Protein AF-A0A0R0GI78-F1 (afdb_monomer_lite)

Foldseek 3Di:
DVVVLVVQLVVLLVVLLVQLCVLFPDFWFDCPPNDIDTDDPQLSLLVLLLLVCLLQVPLLSNLVSCVSNVQDPDPPPSVVLSVQLCVLCVPFDHDPSGGQDQPVSSVVSNVVSSVVVVGDGDPVVVSSSSSLNVSSVSSCVSPVSDDSSVSCVVSSLVSLVVDPDPSSVVSNVVVVVVVVVSVPPPDDDDD

Organism: Glycine max (NCBI:txid3847)

Structure (mmCIF, N/CA/C/O backbone):
data_AF-A0A0R0GI78-F1
#
_entry.id   AF-A0A0R0GI78-F1
#
loop_
_atom_site.group_PDB
_atom_site.id
_atom_site.type_symbol
_atom_site.label_atom_id
_atom_site.label_alt_id
_atom_site.label_comp_id
_atom_site.label_asym_id
_atom_site.label_entity_id
_atom_site.label_seq_id
_atom_site.pdbx_PDB_ins_code
_atom_site.Cartn_x
_atom_site.Cartn_y
_atom_site.Cartn_z
_atom_site.occupancy
_atom_site.B_iso_or_equiv
_atom_site.auth_seq_id
_atom_site.auth_comp_id
_atom_site.auth_asym_id
_atom_site.auth_atom_id
_atom_site.pdbx_PDB_model_num
ATOM 1 N N . MET A 1 1 ? -20.264 -11.313 25.378 1.00 58.50 1 MET A N 1
ATOM 2 C CA . MET A 1 1 ? -20.063 -11.259 23.913 1.00 58.50 1 MET A CA 1
ATOM 3 C C . MET A 1 1 ? -19.377 -9.963 23.476 1.00 58.50 1 MET A C 1
ATOM 5 O O . MET A 1 1 ? -18.259 -10.052 22.999 1.00 58.50 1 MET A O 1
ATOM 9 N N . VAL A 1 2 ? -19.952 -8.774 23.725 1.00 49.81 2 VAL A N 1
ATOM 10 C CA . VAL A 1 2 ? -19.356 -7.473 23.321 1.00 49.81 2 VAL A CA 1
ATOM 11 C C . VAL A 1 2 ? -17.923 -7.268 23.844 1.00 49.81 2 VAL A C 1
ATOM 13 O O . VAL A 1 2 ? -17.035 -6.925 23.075 1.00 49.81 2 VAL A O 1
ATOM 16 N N . ILE A 1 3 ? -17.661 -7.570 25.122 1.00 56.75 3 ILE A N 1
ATOM 17 C CA . ILE A 1 3 ? -16.315 -7.442 25.722 1.00 56.75 3 ILE A CA 1
ATOM 18 C C . ILE A 1 3 ? -15.292 -8.387 25.063 1.00 56.75 3 ILE A C 1
ATOM 20 O O . ILE A 1 3 ? -14.145 -8.003 24.865 1.00 56.75 3 ILE A O 1
ATOM 24 N N . GLN A 1 4 ? -15.695 -9.607 24.689 1.00 49.41 4 GLN A N 1
ATOM 25 C CA . GLN A 1 4 ? -14.815 -10.563 23.999 1.00 49.41 4 GLN A CA 1
ATOM 26 C C . GLN A 1 4 ? -14.453 -10.085 22.593 1.00 49.41 4 GLN A C 1
ATOM 28 O O . GLN A 1 4 ? -13.294 -10.192 22.206 1.00 49.41 4 GLN A O 1
ATOM 33 N N . ILE A 1 5 ? -15.422 -9.526 21.860 1.00 50.41 5 ILE A N 1
ATOM 34 C CA . ILE A 1 5 ? -15.183 -8.937 20.538 1.00 50.41 5 ILE A CA 1
ATOM 35 C C . ILE A 1 5 ? -14.220 -7.754 20.672 1.00 50.41 5 ILE A C 1
ATOM 37 O O . ILE A 1 5 ? -13.218 -7.714 19.971 1.00 50.41 5 ILE A O 1
ATOM 41 N N . LEU A 1 6 ? -14.443 -6.853 21.636 1.00 54.09 6 LEU A N 1
ATOM 42 C CA . LEU A 1 6 ? -13.552 -5.713 21.880 1.00 54.09 6 LEU A CA 1
ATOM 43 C C . LEU A 1 6 ? -12.119 -6.142 22.227 1.00 54.09 6 LEU A C 1
ATOM 45 O O . LEU A 1 6 ? -11.172 -5.586 21.680 1.00 54.09 6 LEU A O 1
ATOM 49 N N . LEU A 1 7 ? -11.944 -7.144 23.096 1.00 62.78 7 LEU A N 1
ATOM 50 C CA . LEU A 1 7 ? -10.618 -7.678 23.430 1.00 62.78 7 LEU A CA 1
ATOM 51 C C . LEU A 1 7 ? -9.938 -8.334 22.221 1.00 62.78 7 LEU A C 1
ATOM 53 O O . LEU A 1 7 ? -8.728 -8.200 22.051 1.00 62.78 7 LEU A O 1
ATOM 57 N N . PHE A 1 8 ? -10.703 -9.015 21.369 1.00 62.84 8 PHE A N 1
ATOM 58 C CA . PHE A 1 8 ? -10.185 -9.653 20.163 1.00 62.84 8 PHE A CA 1
ATOM 59 C C . PHE A 1 8 ? -9.779 -8.621 19.100 1.00 62.84 8 PHE A C 1
ATOM 61 O O . PHE A 1 8 ? -8.659 -8.682 18.598 1.00 62.84 8 PHE A O 1
ATOM 68 N N . VAL A 1 9 ? -10.617 -7.609 18.844 1.00 62.06 9 VAL A N 1
ATOM 69 C CA . VAL A 1 9 ? -10.293 -6.468 17.968 1.00 62.06 9 VAL A CA 1
ATOM 70 C C . VAL A 1 9 ? -9.074 -5.711 18.496 1.00 62.06 9 VAL A C 1
ATOM 72 O O . VAL A 1 9 ? -8.160 -5.412 17.732 1.00 62.06 9 VAL A O 1
ATOM 75 N N . ALA A 1 10 ? -8.994 -5.455 19.807 1.00 67.56 10 ALA A N 1
ATOM 76 C CA . ALA A 1 10 ? -7.820 -4.836 20.420 1.00 67.56 10 ALA A CA 1
ATOM 77 C C . ALA A 1 10 ? -6.553 -5.691 20.232 1.00 67.56 10 ALA A C 1
ATOM 79 O O . ALA A 1 10 ? -5.482 -5.154 19.942 1.00 67.56 10 ALA A O 1
ATOM 80 N N . GLY A 1 11 ? -6.669 -7.019 20.334 1.00 69.25 11 GLY A N 1
ATOM 81 C CA . GLY A 1 11 ? -5.583 -7.959 20.053 1.00 69.25 11 GLY A CA 1
ATOM 82 C C . GLY A 1 11 ? -5.116 -7.909 18.597 1.00 69.25 11 GLY A C 1
ATOM 83 O O . GLY A 1 11 ? -3.913 -7.888 18.339 1.00 69.25 11 GLY A O 1
ATOM 84 N N . ILE A 1 12 ? -6.044 -7.805 17.645 1.00 68.12 12 ILE A N 1
ATOM 85 C CA . ILE A 1 12 ? -5.726 -7.693 16.216 1.00 68.12 12 ILE A CA 1
ATOM 86 C C . ILE A 1 12 ? -5.114 -6.336 15.888 1.00 68.12 12 ILE A C 1
ATOM 88 O O . ILE A 1 12 ? -4.108 -6.290 15.191 1.00 68.12 12 ILE A O 1
ATOM 92 N N . ASN A 1 13 ? -5.633 -5.245 16.452 1.00 66.88 13 ASN A N 1
ATOM 93 C CA . ASN A 1 13 ? -5.001 -3.932 16.347 1.00 66.88 13 ASN A CA 1
ATOM 94 C C . ASN A 1 13 ? -3.588 -3.943 16.931 1.00 66.88 13 ASN A C 1
ATOM 96 O O . ASN A 1 13 ? -2.676 -3.365 16.348 1.00 66.88 13 ASN A O 1
ATOM 100 N N . THR A 1 14 ? -3.374 -4.654 18.040 1.00 69.81 14 THR A N 1
ATOM 101 C CA . THR A 1 14 ? -2.040 -4.841 18.625 1.00 69.81 14 THR A CA 1
ATOM 102 C C . THR A 1 14 ? -1.135 -5.649 17.693 1.00 69.81 14 THR A C 1
ATOM 104 O O . THR A 1 14 ? 0.025 -5.288 17.514 1.00 69.81 14 THR A O 1
ATOM 107 N N . LEU A 1 15 ? -1.647 -6.697 17.044 1.00 67.50 15 LEU A N 1
ATOM 108 C CA . LEU A 1 15 ? -0.920 -7.488 16.045 1.00 67.50 15 LEU A CA 1
ATOM 109 C C . LEU A 1 15 ? -0.588 -6.677 14.788 1.00 67.50 15 LEU A C 1
ATOM 111 O O . LEU A 1 15 ? 0.566 -6.675 14.368 1.00 67.50 15 LEU A O 1
ATOM 115 N N . LEU A 1 16 ? -1.553 -5.947 14.225 1.00 68.19 16 LEU A N 1
ATOM 116 C CA . LEU A 1 16 ? -1.353 -5.053 13.085 1.00 68.19 16 LEU A CA 1
ATOM 117 C C . LEU A 1 16 ? -0.316 -3.986 13.432 1.00 68.19 16 LEU A C 1
ATOM 119 O O . LEU A 1 16 ? 0.622 -3.764 12.672 1.00 68.19 16 LEU A O 1
ATOM 123 N N . ARG A 1 17 ? -0.421 -3.395 14.626 1.00 68.56 17 ARG A N 1
ATOM 124 C CA . ARG A 1 17 ? 0.562 -2.454 15.162 1.00 68.56 17 ARG A CA 1
ATOM 125 C C . ARG A 1 17 ? 1.932 -3.099 15.321 1.00 68.56 17 ARG A C 1
ATOM 127 O O . ARG A 1 17 ? 2.914 -2.460 14.985 1.00 68.56 17 ARG A O 1
ATOM 134 N N . THR A 1 18 ? 2.012 -4.352 15.766 1.00 65.19 18 THR A N 1
ATOM 135 C CA . THR A 1 18 ? 3.280 -5.089 15.889 1.00 65.19 18 THR A CA 1
ATOM 136 C C . THR A 1 18 ? 3.884 -5.362 14.512 1.00 65.19 18 THR A C 1
ATOM 138 O O . THR A 1 18 ? 5.086 -5.212 14.331 1.00 65.19 18 THR A O 1
ATOM 141 N N . VAL A 1 19 ? 3.072 -5.702 13.508 1.00 65.94 19 VAL A N 1
ATOM 142 C CA . VAL A 1 19 ? 3.540 -5.869 12.126 1.00 65.94 19 VAL A CA 1
ATOM 143 C C . VAL A 1 19 ? 4.012 -4.541 11.542 1.00 65.94 19 VAL A C 1
ATOM 145 O O . VAL A 1 19 ? 5.100 -4.493 10.975 1.00 65.94 19 VAL A O 1
ATOM 148 N N . LEU A 1 20 ? 3.273 -3.448 11.742 1.00 67.38 20 LEU A N 1
ATOM 149 C CA . LEU A 1 20 ? 3.714 -2.106 11.356 1.00 67.38 20 LEU A CA 1
ATOM 150 C C . LEU A 1 20 ? 4.962 -1.656 12.144 1.00 67.38 20 LEU A C 1
ATOM 152 O O . LEU A 1 20 ? 5.830 -0.989 11.587 1.00 67.38 20 LEU A O 1
ATOM 156 N N . GLU A 1 21 ? 5.124 -2.081 13.399 1.00 66.25 21 GLU A N 1
ATOM 157 C CA . GLU A 1 21 ? 6.351 -1.893 14.185 1.00 66.25 21 GLU A CA 1
ATOM 158 C C . GLU A 1 21 ? 7.530 -2.686 13.642 1.00 66.25 21 GLU A C 1
ATOM 160 O O . GLU A 1 21 ? 8.631 -2.143 13.567 1.00 66.25 21 GLU A O 1
ATOM 165 N N . LEU A 1 22 ? 7.318 -3.922 13.199 1.00 65.62 22 LEU A N 1
ATOM 166 C CA . LEU A 1 22 ? 8.349 -4.725 12.544 1.00 65.62 22 LEU A CA 1
ATOM 167 C C . LEU A 1 22 ? 8.754 -4.124 11.193 1.00 65.62 22 LEU A C 1
ATOM 169 O O . LEU A 1 22 ? 9.938 -4.119 10.861 1.00 65.62 22 LEU A O 1
ATOM 173 N N . ILE A 1 23 ? 7.798 -3.547 10.455 1.00 61.50 23 ILE A N 1
ATOM 174 C CA . ILE A 1 23 ? 8.072 -2.766 9.239 1.00 61.50 23 ILE A CA 1
ATOM 175 C C . ILE A 1 23 ? 8.997 -1.586 9.555 1.00 61.50 23 ILE A C 1
ATOM 177 O O . ILE A 1 23 ? 9.850 -1.233 8.743 1.00 61.50 23 ILE A O 1
ATOM 181 N N . ALA A 1 24 ? 8.826 -0.973 10.727 1.00 60.06 24 ALA A N 1
ATOM 182 C CA . ALA A 1 24 ? 9.338 0.354 11.003 1.00 60.06 24 ALA A CA 1
ATOM 183 C C . ALA A 1 24 ? 10.549 0.435 11.952 1.00 60.06 24 ALA A C 1
ATOM 185 O O . ALA A 1 24 ? 11.273 1.428 11.892 1.00 60.06 24 ALA A O 1
ATOM 186 N N . TYR A 1 25 ? 10.759 -0.485 12.902 1.00 56.94 25 TYR A N 1
ATOM 187 C CA . TYR A 1 25 ? 11.552 -0.160 14.103 1.00 56.94 25 TYR A CA 1
ATOM 188 C C . TYR A 1 25 ? 12.966 -0.742 14.193 1.00 56.94 25 TYR A C 1
ATOM 190 O O . TYR A 1 25 ? 13.811 -0.151 14.866 1.00 56.94 25 TYR A O 1
ATOM 198 N N . LYS A 1 26 ? 13.309 -1.846 13.535 1.00 48.19 26 LYS A N 1
ATOM 199 C CA . LYS A 1 26 ? 14.687 -2.352 13.602 1.00 48.19 26 LYS A CA 1
ATOM 200 C C . LYS A 1 26 ? 14.903 -3.384 12.519 1.00 48.19 26 LYS A C 1
ATOM 202 O O . LYS A 1 26 ? 13.977 -4.095 12.159 1.00 48.19 26 LYS A O 1
ATOM 207 N N . SER A 1 27 ? 16.127 -3.431 12.009 1.00 44.66 27 SER A N 1
ATOM 208 C CA . SER A 1 27 ? 16.586 -4.442 11.064 1.00 44.66 27 SER A CA 1
ATOM 209 C C . SER A 1 27 ? 15.990 -5.816 11.407 1.00 44.66 27 SER A C 1
ATOM 211 O O . SER A 1 27 ? 16.052 -6.222 12.565 1.00 44.66 27 SER A O 1
ATOM 213 N N . TRP A 1 28 ? 15.486 -6.517 10.389 1.00 47.41 28 TRP A N 1
ATOM 214 C CA . TRP A 1 28 ? 15.152 -7.950 10.369 1.00 47.41 28 TRP A CA 1
ATOM 215 C C . TRP A 1 28 ? 13.685 -8.351 10.672 1.00 47.41 28 TRP A C 1
ATOM 217 O O . TRP A 1 28 ? 13.162 -8.071 11.744 1.00 47.41 28 TRP A O 1
ATOM 227 N N . ARG A 1 29 ? 13.134 -9.190 9.762 1.00 48.50 29 ARG A N 1
ATOM 228 C CA . ARG A 1 29 ? 12.181 -10.297 10.013 1.00 48.50 29 ARG A CA 1
ATOM 229 C C . ARG A 1 29 ? 10.676 -9.967 10.009 1.00 48.50 29 ARG A C 1
ATOM 231 O O . ARG A 1 29 ? 10.045 -9.921 11.057 1.00 48.50 29 ARG A O 1
ATOM 238 N N . PHE A 1 30 ? 10.066 -9.878 8.822 1.00 54.22 30 PHE A N 1
ATOM 239 C CA . PHE A 1 30 ? 8.606 -10.067 8.700 1.00 54.22 30 PHE A CA 1
ATOM 240 C C . PHE A 1 30 ? 8.219 -11.472 9.130 1.00 54.22 30 PHE A C 1
ATOM 242 O O . PHE A 1 30 ? 8.920 -12.393 8.756 1.00 54.22 30 PHE A O 1
ATOM 249 N N . LEU A 1 31 ? 7.141 -11.645 9.890 1.00 54.88 31 LEU A N 1
ATOM 250 C CA . LEU A 1 31 ? 6.681 -12.956 10.333 1.00 54.88 31 LEU A CA 1
ATOM 251 C C . LEU A 1 31 ? 5.416 -13.329 9.561 1.00 54.88 31 LEU A C 1
ATOM 253 O O . LEU A 1 31 ? 4.309 -12.974 9.953 1.00 54.88 31 LEU A O 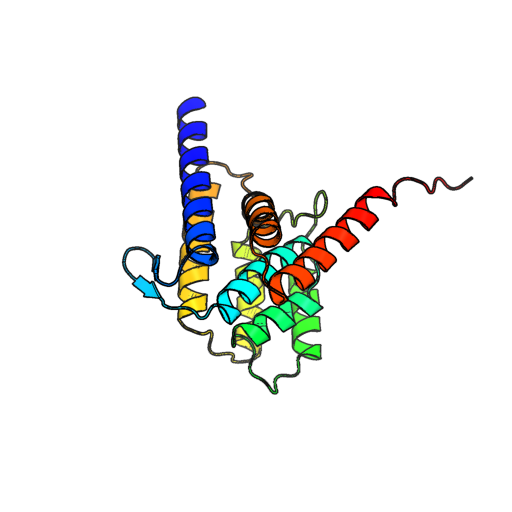1
ATOM 257 N N . ASP A 1 32 ? 5.572 -14.074 8.475 1.00 59.53 32 ASP A N 1
ATOM 258 C CA . ASP A 1 32 ? 4.448 -14.773 7.855 1.00 59.53 32 ASP A CA 1
ATOM 259 C C . ASP A 1 32 ? 4.421 -16.208 8.389 1.00 59.53 32 ASP A C 1
ATOM 261 O O . ASP A 1 32 ? 4.940 -17.132 7.762 1.00 59.53 32 ASP A O 1
ATOM 265 N N . PHE A 1 33 ? 3.957 -16.350 9.640 1.00 55.91 33 PHE A N 1
ATOM 266 C CA . PHE A 1 33 ? 3.853 -17.628 10.363 1.00 55.91 33 PHE A CA 1
ATOM 267 C C . PHE A 1 33 ? 5.109 -18.521 10.255 1.00 55.91 33 PHE A C 1
ATOM 269 O O . PHE A 1 33 ? 5.018 -19.737 10.117 1.00 55.91 33 PHE A O 1
ATOM 276 N N . GLY A 1 34 ? 6.296 -17.906 10.314 1.00 57.03 34 GLY A N 1
ATOM 277 C CA . GLY A 1 34 ? 7.592 -18.592 10.230 1.00 57.03 34 GLY A CA 1
ATOM 278 C C . GLY A 1 34 ? 8.458 -18.192 9.032 1.00 57.03 34 GLY A C 1
ATOM 279 O O . GLY A 1 34 ? 9.662 -18.437 9.053 1.00 57.03 34 GLY A O 1
ATOM 280 N N . LEU A 1 35 ? 7.900 -17.523 8.019 1.00 58.50 35 LEU A N 1
ATOM 281 C CA . LEU A 1 35 ? 8.682 -16.993 6.899 1.00 58.50 35 LEU A CA 1
ATOM 282 C C . LEU A 1 35 ? 9.203 -15.602 7.228 1.00 58.50 35 LEU A C 1
ATOM 284 O O . LEU A 1 35 ? 8.420 -14.676 7.413 1.00 58.50 35 LEU A O 1
ATOM 288 N N . LEU A 1 36 ? 10.531 -15.499 7.288 1.00 58.75 36 LEU A N 1
ATOM 289 C CA . LEU A 1 36 ? 11.285 -14.317 7.671 1.00 58.75 36 LEU A CA 1
ATOM 290 C C . LEU A 1 36 ? 11.912 -13.643 6.457 1.00 58.75 36 LEU A C 1
ATOM 292 O O . LEU A 1 36 ? 12.773 -14.232 5.810 1.00 58.75 36 LEU A O 1
ATOM 296 N N . CYS A 1 37 ? 11.536 -12.393 6.186 1.00 61.16 37 CYS A N 1
ATOM 297 C CA . CYS A 1 37 ? 12.168 -11.610 5.125 1.00 61.16 37 CYS A CA 1
ATOM 298 C C . CYS A 1 37 ? 13.039 -10.475 5.676 1.00 61.16 37 CYS A C 1
ATOM 300 O O . CYS A 1 37 ? 12.669 -9.804 6.647 1.00 61.16 37 CYS A O 1
ATOM 302 N N . GLN A 1 38 ? 14.208 -10.279 5.063 1.00 65.00 38 GLN A N 1
ATOM 303 C CA . GLN A 1 38 ? 15.035 -9.090 5.250 1.00 65.00 38 GLN A CA 1
ATOM 304 C C . GLN A 1 38 ? 14.696 -8.093 4.148 1.00 65.00 38 GLN A C 1
ATOM 306 O O . GLN A 1 38 ? 14.585 -8.467 2.985 1.00 65.00 38 GLN A O 1
ATOM 311 N N . MET A 1 39 ? 14.511 -6.839 4.538 1.00 70.38 39 MET A N 1
ATOM 312 C CA . MET A 1 39 ? 14.108 -5.763 3.648 1.00 70.38 39 MET A CA 1
ATOM 313 C C . MET A 1 39 ? 14.974 -4.546 3.951 1.00 70.38 39 MET A C 1
ATOM 315 O O . MET A 1 39 ? 15.240 -4.262 5.124 1.00 70.38 39 MET A O 1
ATOM 319 N N . ASP A 1 40 ? 15.425 -3.848 2.912 1.00 75.12 40 ASP A N 1
ATOM 320 C CA . ASP A 1 40 ? 16.278 -2.680 3.083 1.00 75.12 40 ASP A CA 1
ATOM 321 C C . ASP A 1 40 ? 15.487 -1.501 3.657 1.00 75.12 40 ASP A C 1
ATOM 323 O O . ASP A 1 40 ? 14.284 -1.348 3.431 1.00 75.12 40 ASP A O 1
ATOM 327 N N . LYS A 1 41 ? 16.174 -0.604 4.376 1.00 75.19 41 LYS A N 1
ATOM 328 C CA . LYS A 1 41 ? 15.546 0.606 4.942 1.00 75.19 41 LYS A CA 1
ATOM 329 C C . LYS A 1 41 ? 14.836 1.450 3.882 1.00 75.19 41 LYS A C 1
ATOM 331 O O . LYS A 1 41 ? 13.810 2.059 4.170 1.00 75.19 41 LYS A O 1
ATOM 336 N N . ARG A 1 42 ? 15.374 1.484 2.657 1.00 78.31 42 ARG A N 1
ATOM 337 C CA . ARG A 1 42 ? 14.755 2.185 1.525 1.00 78.31 42 ARG A CA 1
ATOM 338 C C . ARG A 1 42 ? 13.375 1.605 1.212 1.00 78.31 42 ARG A C 1
ATOM 340 O O . ARG A 1 42 ? 12.415 2.362 1.134 1.00 78.31 42 ARG A O 1
ATOM 347 N N . HIS A 1 43 ? 13.273 0.280 1.111 1.00 80.62 43 HIS A N 1
ATOM 348 C CA . HIS A 1 43 ? 12.008 -0.417 0.876 1.00 80.62 43 HIS A CA 1
ATOM 349 C C . HIS A 1 43 ? 11.033 -0.224 2.044 1.00 80.62 43 HIS A C 1
ATOM 351 O O . HIS A 1 43 ? 9.854 -0.000 1.808 1.00 80.62 43 HIS A O 1
ATOM 357 N N . GLN A 1 44 ? 11.510 -0.218 3.298 1.00 76.25 44 GLN A N 1
ATOM 358 C CA . GLN A 1 44 ? 10.670 0.061 4.481 1.00 76.25 44 GLN A CA 1
ATOM 359 C C . GLN A 1 44 ? 10.024 1.440 4.415 1.00 76.25 44 GLN A C 1
ATOM 361 O O . GLN A 1 44 ? 8.812 1.570 4.590 1.00 76.25 44 GLN A O 1
ATOM 366 N N . LEU A 1 45 ? 10.823 2.465 4.127 1.00 79.38 45 LEU A N 1
ATOM 367 C CA . LEU A 1 45 ? 10.328 3.830 4.001 1.00 79.38 45 LEU A CA 1
ATOM 368 C C . LEU A 1 45 ? 9.381 3.976 2.812 1.00 79.38 45 LEU A C 1
ATOM 370 O O . LEU A 1 45 ? 8.337 4.601 2.960 1.00 79.38 45 LEU A O 1
ATOM 374 N N . ALA A 1 46 ? 9.697 3.360 1.672 1.00 83.56 46 ALA A N 1
ATOM 375 C CA . ALA A 1 46 ? 8.816 3.355 0.510 1.00 83.56 46 ALA A CA 1
ATOM 376 C C . ALA A 1 46 ? 7.484 2.646 0.808 1.00 83.56 46 ALA A C 1
ATOM 378 O O . ALA A 1 46 ? 6.427 3.099 0.375 1.00 83.56 46 ALA A O 1
ATOM 379 N N . MET A 1 47 ? 7.497 1.596 1.628 1.00 82.12 47 MET A N 1
ATOM 380 C CA . MET A 1 47 ? 6.279 0.903 2.033 1.00 82.12 47 MET A CA 1
ATOM 381 C C . MET A 1 47 ? 5.426 1.747 2.983 1.00 82.12 47 MET A C 1
ATOM 383 O O . MET A 1 47 ? 4.219 1.862 2.784 1.00 82.12 47 MET A O 1
ATOM 387 N N . LEU A 1 48 ? 6.035 2.412 3.966 1.00 81.44 48 LEU A N 1
ATOM 388 C CA . LEU A 1 48 ? 5.328 3.368 4.826 1.00 81.44 48 LEU A CA 1
ATOM 389 C C . LEU A 1 48 ? 4.768 4.547 4.014 1.00 81.44 48 LEU A C 1
ATOM 391 O O . LEU A 1 48 ? 3.613 4.928 4.199 1.00 81.44 48 LEU A O 1
ATOM 395 N N . ALA A 1 49 ? 5.551 5.073 3.068 1.00 82.94 49 ALA A N 1
ATOM 396 C CA . ALA A 1 49 ? 5.108 6.105 2.138 1.00 82.94 49 ALA A CA 1
ATOM 397 C C . ALA A 1 49 ? 3.910 5.628 1.312 1.00 82.94 49 ALA A C 1
ATOM 399 O O . ALA A 1 49 ? 2.944 6.366 1.157 1.00 82.94 49 ALA A O 1
ATOM 400 N N . SER A 1 50 ? 3.928 4.377 0.837 1.00 84.00 50 SER A N 1
ATOM 401 C CA . SER A 1 50 ? 2.835 3.812 0.042 1.00 84.00 50 SER A CA 1
ATOM 402 C C . SER A 1 50 ? 1.504 3.814 0.794 1.00 84.00 50 SER A C 1
ATOM 404 O O . SER A 1 50 ? 0.490 4.180 0.210 1.00 84.00 50 SER A O 1
ATOM 406 N N . ILE A 1 51 ? 1.507 3.505 2.097 1.00 82.31 51 ILE A N 1
ATOM 407 C CA . ILE A 1 51 ? 0.294 3.543 2.927 1.00 82.31 51 ILE A CA 1
ATOM 408 C C . ILE A 1 51 ? -0.256 4.970 2.981 1.00 82.31 51 ILE A C 1
ATOM 410 O O . ILE A 1 51 ? -1.446 5.175 2.774 1.00 82.31 51 ILE A O 1
ATOM 414 N N . ILE A 1 52 ? 0.610 5.963 3.188 1.00 82.25 52 ILE A N 1
ATOM 415 C CA . ILE A 1 52 ? 0.211 7.376 3.210 1.00 82.25 52 ILE A CA 1
ATOM 416 C C . ILE A 1 52 ? -0.301 7.843 1.853 1.00 82.25 52 ILE A C 1
ATOM 418 O O . ILE A 1 52 ? -1.294 8.561 1.793 1.00 82.25 52 ILE A O 1
ATOM 422 N N . HIS A 1 53 ? 0.358 7.455 0.764 1.00 83.62 53 HIS A N 1
ATOM 423 C CA . HIS A 1 53 ? -0.071 7.821 -0.581 1.00 83.62 53 HIS A CA 1
ATOM 424 C C . HIS A 1 53 ? -1.420 7.194 -0.932 1.00 83.62 53 HIS A C 1
ATOM 426 O O . HIS A 1 53 ? -2.241 7.865 -1.545 1.00 83.62 53 HIS A O 1
ATOM 432 N N . ILE A 1 54 ? -1.687 5.960 -0.491 1.00 82.94 54 ILE A N 1
ATOM 433 C CA . ILE A 1 54 ? -3.006 5.333 -0.644 1.00 82.94 54 ILE A CA 1
ATOM 434 C C . ILE A 1 54 ? -4.058 6.078 0.180 1.00 82.94 54 ILE A C 1
ATOM 436 O O . ILE A 1 54 ? -5.126 6.368 -0.348 1.00 82.94 54 ILE A O 1
ATOM 440 N N . VAL A 1 55 ? -3.759 6.414 1.440 1.00 80.19 55 VAL A N 1
ATOM 441 C CA . VAL A 1 55 ? -4.693 7.160 2.299 1.00 80.19 55 VAL A CA 1
ATOM 442 C C . VAL A 1 55 ? -5.035 8.512 1.677 1.00 80.19 55 VAL A C 1
ATOM 444 O O . VAL A 1 55 ? -6.202 8.835 1.517 1.00 80.19 55 VAL A O 1
ATOM 447 N N . ASN A 1 56 ? -4.026 9.243 1.210 1.00 77.19 56 ASN A N 1
ATOM 448 C CA . ASN A 1 56 ? -4.207 10.546 0.578 1.00 77.19 56 ASN A CA 1
ATOM 449 C C . ASN A 1 56 ? -4.716 10.494 -0.878 1.00 77.19 56 ASN A C 1
ATOM 451 O O . ASN A 1 56 ? -4.849 11.549 -1.496 1.00 77.19 56 ASN A O 1
ATOM 455 N N . GLY A 1 57 ? -4.926 9.309 -1.460 1.00 78.12 57 GLY A N 1
ATOM 456 C CA . GLY A 1 57 ? -5.324 9.160 -2.866 1.00 78.12 57 GLY A CA 1
ATOM 457 C C . GLY A 1 57 ? -4.282 9.638 -3.891 1.00 78.12 57 GLY A C 1
ATOM 458 O O . GLY A 1 57 ? -4.623 9.900 -5.042 1.00 78.12 57 GLY A O 1
ATOM 459 N N . ASP A 1 58 ? -3.006 9.762 -3.512 1.00 83.06 58 ASP A N 1
ATOM 460 C CA . ASP A 1 58 ? -1.926 10.165 -4.421 1.00 83.06 58 ASP A CA 1
ATOM 461 C C . ASP A 1 58 ? -1.350 8.957 -5.166 1.00 83.06 58 ASP A C 1
ATOM 463 O O . ASP A 1 58 ? -0.321 8.377 -4.800 1.00 83.06 58 ASP A O 1
ATOM 467 N N . TRP A 1 59 ? -2.012 8.588 -6.261 1.00 84.81 59 TRP A N 1
ATOM 468 C CA . TRP A 1 59 ? -1.600 7.465 -7.100 1.00 84.81 59 TRP A CA 1
ATOM 469 C C . TRP A 1 59 ? -0.249 7.696 -7.781 1.00 84.81 59 TRP A C 1
ATOM 471 O O . TRP A 1 59 ? 0.522 6.753 -7.959 1.00 84.81 59 TRP A O 1
ATOM 481 N N . ALA A 1 60 ? 0.089 8.938 -8.133 1.00 85.88 60 ALA A N 1
ATOM 482 C CA . ALA A 1 60 ? 1.359 9.246 -8.783 1.00 85.88 60 ALA A CA 1
ATOM 483 C C . ALA A 1 60 ? 2.540 8.984 -7.841 1.00 85.88 60 ALA A C 1
ATOM 485 O O . ALA A 1 60 ? 3.531 8.363 -8.237 1.00 85.88 60 ALA A O 1
ATOM 486 N N . SER A 1 61 ? 2.433 9.413 -6.584 1.00 85.62 61 SER A N 1
ATOM 487 C CA . SER A 1 61 ? 3.460 9.138 -5.578 1.00 85.62 61 SER A CA 1
ATOM 488 C C . SER A 1 61 ? 3.429 7.691 -5.091 1.00 85.62 61 SER A C 1
ATOM 490 O O . SER A 1 61 ? 4.495 7.131 -4.837 1.00 85.62 61 SER A O 1
ATOM 492 N N . LEU A 1 62 ? 2.262 7.033 -5.071 1.00 87.12 62 LEU A N 1
ATOM 493 C CA . LEU A 1 62 ? 2.178 5.590 -4.836 1.00 87.12 62 LEU A CA 1
ATOM 494 C C . LEU A 1 62 ? 2.998 4.809 -5.869 1.00 87.12 62 LEU A C 1
ATOM 496 O O . LEU A 1 62 ? 3.780 3.938 -5.498 1.00 87.12 62 LEU A O 1
ATOM 500 N N . VAL A 1 63 ? 2.883 5.141 -7.157 1.00 86.56 63 VAL A N 1
ATOM 501 C CA . VAL A 1 63 ? 3.678 4.474 -8.197 1.00 86.56 63 VAL A CA 1
ATOM 502 C C . VAL A 1 63 ? 5.173 4.723 -8.006 1.00 86.56 63 VAL A C 1
ATOM 504 O O . VAL A 1 63 ? 5.960 3.793 -8.169 1.00 86.56 63 VAL A O 1
ATOM 507 N N . ARG A 1 64 ? 5.588 5.929 -7.599 1.00 86.44 64 ARG A N 1
ATOM 508 C CA . ARG A 1 64 ? 7.000 6.186 -7.256 1.00 86.44 64 ARG A CA 1
ATOM 509 C C . ARG A 1 64 ? 7.466 5.318 -6.088 1.00 86.44 64 ARG A C 1
ATOM 511 O O . ARG A 1 64 ? 8.532 4.722 -6.182 1.00 86.44 64 ARG A O 1
ATOM 518 N N . ALA A 1 65 ? 6.649 5.173 -5.046 1.00 86.44 65 ALA A N 1
ATOM 519 C CA . ALA A 1 65 ? 6.949 4.281 -3.929 1.00 86.44 65 ALA A CA 1
ATOM 520 C C . ALA A 1 65 ? 7.049 2.809 -4.374 1.00 86.44 65 ALA A C 1
ATOM 522 O O . ALA A 1 65 ? 7.932 2.088 -3.920 1.00 86.44 65 ALA A O 1
ATOM 523 N N . LEU A 1 66 ? 6.200 2.361 -5.306 1.00 85.50 66 LEU A N 1
ATOM 524 C CA . LEU A 1 66 ? 6.291 1.023 -5.904 1.00 85.50 66 LEU A CA 1
ATOM 525 C C . LEU A 1 66 ? 7.574 0.834 -6.734 1.00 85.50 66 LEU A C 1
ATOM 527 O O . LEU A 1 66 ? 8.159 -0.247 -6.710 1.00 85.50 66 LEU A O 1
ATOM 531 N N . VAL A 1 67 ? 8.044 1.868 -7.436 1.00 85.12 67 VAL A N 1
ATOM 532 C CA . VAL A 1 67 ? 9.353 1.845 -8.115 1.00 85.12 67 VAL A CA 1
ATOM 533 C C . VAL A 1 67 ? 10.487 1.753 -7.093 1.00 85.12 67 VAL A C 1
ATOM 535 O O . VAL A 1 67 ? 11.391 0.943 -7.261 1.00 85.12 67 VAL A O 1
ATOM 538 N N . ASP A 1 68 ? 10.423 2.526 -6.006 1.00 84.38 68 ASP A N 1
ATOM 539 C CA . ASP A 1 68 ? 11.420 2.481 -4.929 1.00 84.38 68 ASP A CA 1
ATOM 540 C C . ASP A 1 68 ? 11.437 1.149 -4.170 1.00 84.38 68 ASP A C 1
ATOM 542 O O . ASP A 1 68 ? 12.442 0.835 -3.537 1.00 84.38 68 ASP A O 1
ATOM 546 N N . MET A 1 69 ? 10.349 0.377 -4.243 1.00 81.69 69 MET A N 1
ATOM 547 C CA . MET A 1 69 ? 10.228 -0.999 -3.750 1.00 81.69 69 MET A CA 1
ATOM 54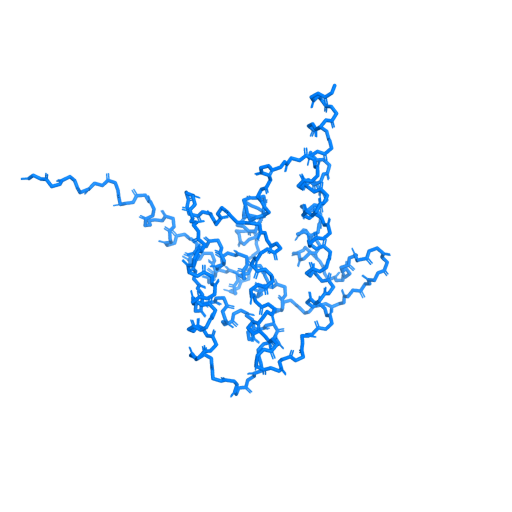8 C C . MET A 1 69 ? 10.603 -2.058 -4.801 1.00 81.69 69 MET A C 1
ATOM 550 O O . MET A 1 69 ? 10.351 -3.243 -4.597 1.00 81.69 69 MET A O 1
ATOM 554 N N . ASP A 1 70 ? 11.165 -1.684 -5.949 1.00 81.19 70 ASP A N 1
ATOM 555 C CA . ASP A 1 70 ? 11.491 -2.620 -7.037 1.00 81.19 70 ASP A CA 1
ATOM 556 C C . ASP A 1 70 ? 10.283 -3.456 -7.523 1.00 81.19 70 ASP A C 1
ATOM 558 O O . ASP A 1 70 ? 10.441 -4.474 -8.200 1.00 81.19 70 ASP A O 1
ATOM 562 N N . VAL A 1 71 ? 9.057 -3.032 -7.190 1.00 79.56 71 VAL A N 1
ATOM 563 C CA . VAL A 1 71 ? 7.811 -3.661 -7.647 1.00 79.56 71 VAL A CA 1
ATOM 564 C C . VAL A 1 71 ? 7.587 -3.329 -9.114 1.00 79.56 71 VAL A C 1
ATOM 566 O O . VAL A 1 71 ? 7.215 -4.188 -9.911 1.00 79.56 71 VAL A O 1
ATOM 569 N N . VAL A 1 72 ? 7.831 -2.069 -9.470 1.00 76.81 72 VAL A N 1
ATOM 570 C CA . VAL A 1 72 ? 7.756 -1.575 -10.843 1.00 76.81 72 VAL A CA 1
ATOM 571 C C . VAL A 1 72 ? 9.176 -1.433 -11.369 1.00 76.81 72 VAL A C 1
ATOM 573 O O . VAL A 1 72 ? 9.977 -0.673 -10.825 1.00 76.81 72 VAL A O 1
ATOM 576 N N . ARG A 1 73 ? 9.500 -2.151 -12.451 1.00 73.56 73 ARG A N 1
ATOM 577 C CA . ARG A 1 73 ? 10.849 -2.103 -13.026 1.00 7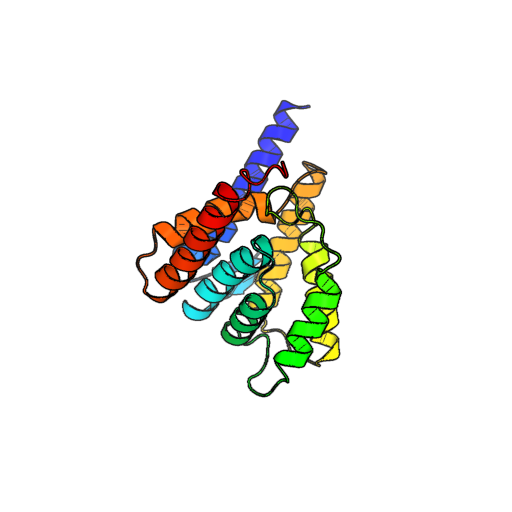3.56 73 ARG A CA 1
ATOM 578 C C . ARG A 1 73 ? 11.165 -0.719 -13.612 1.00 73.56 73 ARG A C 1
ATOM 580 O O . ARG A 1 73 ? 10.305 -0.150 -14.303 1.00 73.56 73 ARG A O 1
ATOM 587 N N . PRO A 1 74 ? 12.410 -0.228 -13.453 1.00 68.00 74 PRO A N 1
ATOM 588 C CA . PRO A 1 74 ? 12.903 0.932 -14.188 1.00 68.00 74 PRO A CA 1
ATOM 589 C C . PRO A 1 74 ? 12.796 0.661 -15.694 1.00 68.00 74 PRO A C 1
ATOM 591 O O . PRO A 1 74 ? 13.330 -0.330 -16.185 1.00 68.00 74 PRO A O 1
ATOM 594 N N . GLY A 1 75 ? 12.066 1.505 -16.423 1.00 67.94 75 GLY A N 1
ATOM 595 C CA . GLY A 1 75 ? 11.804 1.330 -17.859 1.00 67.94 75 GLY A CA 1
ATOM 596 C C . GLY A 1 75 ? 10.361 0.964 -18.199 1.00 67.94 75 GLY A C 1
ATOM 597 O O . GLY A 1 75 ? 9.965 1.071 -19.358 1.00 67.94 75 GLY A O 1
ATOM 598 N N . THR A 1 76 ? 9.538 0.618 -17.207 1.00 73.38 76 THR A N 1
ATOM 599 C CA . THR A 1 76 ? 8.092 0.563 -17.440 1.00 73.38 76 THR A CA 1
ATOM 600 C C . THR A 1 76 ? 7.569 1.960 -17.751 1.00 73.38 76 THR A C 1
ATOM 602 O O . THR A 1 76 ? 8.038 2.947 -17.184 1.00 73.38 76 THR A O 1
ATOM 605 N N . ASN A 1 77 ? 6.563 2.058 -18.619 1.00 81.75 77 ASN A N 1
ATOM 606 C CA . ASN A 1 77 ? 5.808 3.283 -18.819 1.00 81.75 77 ASN A CA 1
ATOM 607 C C . ASN A 1 77 ? 5.039 3.650 -17.534 1.00 81.75 77 ASN A C 1
ATOM 609 O O . ASN A 1 77 ? 3.869 3.306 -17.373 1.00 81.75 77 ASN A O 1
ATOM 613 N N . ILE A 1 78 ? 5.722 4.358 -16.628 1.00 82.06 78 ILE A N 1
ATOM 614 C CA . ILE A 1 78 ? 5.199 4.822 -15.336 1.00 82.06 78 ILE A CA 1
ATOM 615 C C . ILE A 1 78 ? 3.890 5.582 -15.540 1.00 82.06 78 ILE A C 1
ATOM 617 O O . ILE A 1 78 ? 2.946 5.365 -14.797 1.00 82.06 78 ILE A O 1
ATOM 621 N N . ARG A 1 79 ? 3.799 6.416 -16.585 1.00 83.19 79 ARG A N 1
ATOM 622 C CA . ARG A 1 79 ? 2.590 7.196 -16.876 1.00 83.19 79 ARG A CA 1
ATOM 623 C C . ARG A 1 79 ? 1.392 6.303 -17.192 1.00 83.19 79 ARG A C 1
ATOM 625 O O . ARG A 1 79 ? 0.303 6.565 -16.696 1.00 83.19 79 ARG A O 1
ATOM 632 N N . LEU A 1 80 ? 1.591 5.262 -18.002 1.00 84.25 80 LEU A N 1
ATOM 633 C CA . LEU A 1 80 ? 0.532 4.300 -18.307 1.00 84.25 80 LEU A CA 1
ATOM 634 C C . LEU A 1 80 ? 0.135 3.509 -17.057 1.00 84.25 80 LEU A C 1
ATOM 636 O O . LEU A 1 80 ? -1.050 3.354 -16.793 1.00 84.25 80 LEU A O 1
ATOM 640 N N . PHE A 1 81 ? 1.113 3.068 -16.266 1.00 84.56 81 PHE A N 1
ATOM 641 C CA . PHE A 1 81 ? 0.847 2.345 -15.025 1.00 84.56 81 PHE A CA 1
ATOM 642 C C . PHE A 1 81 ? 0.078 3.203 -14.007 1.00 84.56 81 PHE A C 1
ATOM 644 O O . PHE A 1 81 ? -0.894 2.730 -13.430 1.00 84.56 81 PHE A O 1
ATOM 651 N N . THR A 1 82 ? 0.461 4.473 -13.823 1.00 86.00 82 THR A N 1
ATOM 652 C CA . THR A 1 82 ? -0.264 5.420 -12.963 1.00 86.00 82 THR A CA 1
ATOM 653 C C . THR A 1 82 ? -1.697 5.616 -13.436 1.00 86.00 82 THR A C 1
ATOM 655 O O . THR A 1 82 ? -2.597 5.527 -12.612 1.00 86.00 82 THR A O 1
ATOM 658 N N . LEU A 1 83 ? -1.921 5.811 -14.740 1.00 86.81 83 LEU A N 1
ATOM 659 C CA . LEU A 1 83 ? -3.267 5.980 -15.292 1.00 86.81 83 LEU A CA 1
ATOM 660 C C . LEU A 1 83 ? -4.138 4.737 -15.064 1.00 86.81 83 LEU A C 1
ATOM 662 O O . LEU A 1 83 ? -5.292 4.853 -14.673 1.00 86.81 83 LEU A O 1
ATOM 666 N N . GLU A 1 84 ? -3.598 3.541 -15.297 1.00 86.00 84 GLU A N 1
ATOM 667 C CA . GLU A 1 84 ? -4.342 2.298 -15.078 1.00 86.00 84 GLU A CA 1
ATOM 668 C C . GLU A 1 84 ? -4.629 2.052 -13.598 1.00 86.00 84 GLU A C 1
ATOM 670 O O . GLU A 1 84 ? -5.701 1.561 -13.251 1.00 86.00 84 GLU A O 1
ATOM 675 N N . LEU A 1 85 ? -3.692 2.415 -12.721 1.00 84.50 85 LEU A N 1
ATOM 676 C CA . LEU A 1 85 ? -3.883 2.324 -11.282 1.00 84.50 85 LEU A CA 1
ATOM 677 C C . LEU A 1 85 ? -4.946 3.316 -10.798 1.00 84.50 85 LEU A C 1
ATOM 679 O O . LEU A 1 85 ? -5.816 2.936 -10.022 1.00 84.50 85 LEU A O 1
ATOM 683 N N . GLU A 1 86 ? -4.912 4.549 -11.297 1.00 84.50 86 GLU A N 1
ATOM 684 C CA . GLU A 1 86 ? -5.909 5.585 -11.030 1.00 84.50 86 GLU A CA 1
ATOM 685 C C . GLU A 1 86 ? -7.287 5.200 -11.576 1.00 84.50 86 GLU A C 1
ATOM 687 O O . GLU A 1 86 ? -8.283 5.427 -10.911 1.00 84.50 86 GLU A O 1
ATOM 692 N N . GLN A 1 87 ? -7.382 4.540 -12.729 1.00 84.38 87 GLN A N 1
ATOM 693 C CA . GLN A 1 87 ? -8.659 4.001 -13.210 1.00 84.38 87 GLN A CA 1
ATOM 694 C C . GLN A 1 87 ? -9.146 2.831 -12.347 1.00 84.38 87 GLN A C 1
ATOM 696 O O . GLN A 1 87 ? -10.333 2.715 -12.057 1.00 84.38 87 GLN A O 1
ATOM 701 N N . ALA A 1 88 ? -8.235 1.957 -11.917 1.00 81.19 88 ALA A N 1
ATOM 702 C CA . ALA A 1 88 ? -8.571 0.783 -11.121 1.00 81.19 88 ALA A CA 1
ATOM 703 C C . ALA A 1 88 ? -8.985 1.132 -9.680 1.00 81.19 88 ALA A C 1
ATOM 705 O O . ALA A 1 88 ? -9.815 0.418 -9.105 1.00 81.19 88 ALA A O 1
ATOM 706 N N . LEU A 1 89 ? -8.387 2.185 -9.110 1.00 79.56 89 LEU A N 1
ATOM 707 C CA . LEU A 1 89 ? -8.577 2.648 -7.734 1.00 79.56 89 LEU A CA 1
ATOM 708 C C . LEU A 1 89 ? -9.350 3.968 -7.626 1.00 79.56 89 LEU A C 1
ATOM 710 O O . LEU A 1 89 ? -9.764 4.311 -6.535 1.00 79.56 89 LEU A O 1
ATOM 714 N N . GLY A 1 90 ? -9.600 4.705 -8.702 1.00 71.44 90 GLY A N 1
ATOM 715 C CA . GLY A 1 90 ? -10.392 5.943 -8.671 1.00 71.44 90 GLY A CA 1
ATOM 716 C C . GLY A 1 90 ? -11.867 5.705 -8.338 1.00 71.44 90 GLY A C 1
ATOM 717 O O . GLY A 1 90 ? -12.563 6.620 -7.922 1.00 71.44 90 GLY A O 1
ATOM 718 N N . GLU A 1 91 ? -12.325 4.456 -8.456 1.00 69.00 91 GLU A N 1
ATOM 719 C CA . GLU A 1 91 ? -13.626 3.983 -7.963 1.00 69.00 91 GLU A CA 1
ATOM 720 C C . GLU A 1 91 ? -13.683 3.868 -6.423 1.00 69.00 91 GLU A C 1
ATOM 722 O O . GLU A 1 91 ? -14.725 3.528 -5.866 1.00 69.00 91 GLU A O 1
ATOM 727 N N . VAL A 1 92 ? -12.559 4.066 -5.724 1.00 68.75 92 VAL A N 1
ATOM 728 C CA . VAL A 1 92 ? -12.475 4.019 -4.260 1.00 68.75 92 VAL A CA 1
ATOM 729 C C . VAL A 1 92 ? -13.093 5.293 -3.684 1.00 68.75 92 VAL A C 1
ATOM 731 O O . VAL A 1 92 ? -12.584 6.390 -3.892 1.00 68.75 92 VAL A O 1
ATOM 734 N N . GLU A 1 93 ? -14.171 5.139 -2.917 1.00 64.00 93 GLU A N 1
ATOM 735 C CA . GLU A 1 93 ? -14.729 6.226 -2.114 1.00 64.00 93 GLU A CA 1
ATOM 736 C C . GLU A 1 93 ? -13.840 6.505 -0.892 1.00 64.00 93 GLU A C 1
ATOM 738 O O . GLU A 1 93 ? -13.422 5.592 -0.173 1.00 64.00 93 GLU A O 1
ATOM 743 N N . PHE A 1 94 ? -13.566 7.785 -0.645 1.00 63.00 94 PHE A N 1
ATOM 744 C CA . PHE A 1 94 ? -12.821 8.255 0.519 1.00 63.00 94 PHE A CA 1
ATOM 745 C C . PHE A 1 94 ? -13.797 8.879 1.520 1.00 63.00 94 PHE A C 1
ATOM 747 O O . PHE A 1 94 ? -14.508 9.826 1.183 1.00 63.00 94 PHE A O 1
ATOM 754 N N . LYS A 1 95 ? -13.819 8.377 2.759 1.00 59.22 95 LYS A N 1
ATOM 755 C CA . LYS A 1 95 ? -14.528 9.007 3.881 1.00 59.22 95 LYS A CA 1
ATOM 756 C C . LYS A 1 95 ? -13.508 9.700 4.772 1.00 59.22 95 LYS A C 1
ATOM 758 O O . LYS A 1 95 ? -12.544 9.081 5.201 1.00 59.22 95 LYS A O 1
ATOM 763 N N . GLU A 1 96 ? -13.697 10.998 5.008 1.00 61.47 96 GLU A N 1
ATOM 764 C CA . GLU A 1 96 ? -12.805 11.819 5.852 1.00 61.47 96 GLU A CA 1
ATOM 765 C C . GLU A 1 96 ? -11.318 11.776 5.439 1.00 61.47 96 GLU A C 1
ATOM 767 O O . GLU A 1 96 ? -10.420 11.909 6.264 1.00 61.47 96 GLU A O 1
ATOM 772 N N . GLY A 1 97 ? -11.041 11.599 4.144 1.00 58.84 97 GLY A N 1
ATOM 773 C CA . GLY A 1 97 ? -9.669 11.497 3.636 1.00 58.84 97 GLY A CA 1
ATOM 774 C C . GLY A 1 97 ? -9.009 10.134 3.863 1.00 58.84 97 GLY A C 1
ATOM 775 O O . GLY A 1 97 ? -7.822 9.998 3.598 1.00 58.84 97 GLY A O 1
ATOM 776 N N . ILE A 1 98 ? -9.756 9.122 4.315 1.00 62.84 98 ILE A N 1
ATOM 777 C CA . ILE A 1 98 ? -9.303 7.733 4.405 1.00 62.84 98 ILE A CA 1
ATOM 778 C C . ILE A 1 98 ? -10.136 6.895 3.424 1.00 62.84 98 ILE A C 1
ATOM 780 O O . ILE A 1 98 ? -11.360 7.037 3.373 1.00 62.84 98 ILE A O 1
ATOM 784 N N . PRO A 1 99 ? -9.514 6.029 2.607 1.00 62.69 99 PRO A N 1
ATOM 785 C CA . PRO A 1 99 ? -10.250 5.177 1.683 1.00 62.69 99 PRO A CA 1
ATOM 786 C C . PRO A 1 99 ? -11.154 4.229 2.477 1.00 62.69 99 PRO A C 1
ATOM 788 O O . PRO A 1 99 ? -10.653 3.407 3.245 1.00 62.69 99 PRO A O 1
ATOM 791 N N . ASP A 1 100 ? -12.475 4.311 2.282 1.00 71.56 100 ASP A N 1
ATOM 792 C CA . ASP A 1 100 ? -13.464 3.413 2.906 1.00 71.56 100 ASP A CA 1
ATOM 793 C C . ASP A 1 100 ? -13.538 2.091 2.134 1.00 71.56 100 ASP A C 1
ATOM 795 O O . ASP A 1 100 ? -14.572 1.660 1.617 1.00 71.56 100 ASP A O 1
ATOM 799 N N . VAL A 1 101 ? -12.372 1.473 1.947 1.00 72.94 101 VAL A N 1
ATOM 800 C CA . VAL A 1 101 ? -12.231 0.265 1.146 1.00 72.94 101 VAL A CA 1
ATOM 801 C C . VAL A 1 101 ? -11.359 -0.741 1.860 1.00 72.94 101 VAL A C 1
ATOM 803 O O . VAL A 1 101 ? -10.361 -0.420 2.501 1.00 72.94 101 VAL A O 1
ATOM 806 N N . LYS A 1 102 ? -11.710 -2.007 1.658 1.00 79.38 102 LYS A N 1
ATOM 807 C CA . LYS A 1 102 ? -10.921 -3.132 2.149 1.00 79.38 102 LYS A CA 1
ATOM 808 C C . LYS A 1 102 ? -9.544 -3.108 1.492 1.00 79.38 102 LYS A C 1
ATOM 810 O O . LYS A 1 102 ? -9.445 -3.027 0.264 1.00 79.38 102 LYS A O 1
ATOM 815 N N . PHE A 1 103 ? -8.494 -3.255 2.286 1.00 82.25 103 PHE A N 1
ATOM 816 C CA . PHE A 1 103 ? -7.118 -3.348 1.814 1.00 82.25 103 PHE A CA 1
ATOM 817 C C . PHE A 1 103 ? -6.966 -4.487 0.801 1.00 82.25 103 PHE A C 1
ATOM 819 O O . PHE A 1 103 ? -6.394 -4.281 -0.265 1.00 82.25 103 PHE A O 1
ATOM 826 N N . SER A 1 104 ? -7.617 -5.629 1.028 1.00 81.44 104 SER A N 1
ATOM 827 C CA . SER A 1 104 ? -7.701 -6.743 0.074 1.00 81.44 104 SER A CA 1
ATOM 828 C C . SER A 1 104 ? -8.224 -6.330 -1.309 1.00 81.44 104 SER A C 1
ATOM 830 O O . SER A 1 104 ? -7.774 -6.864 -2.323 1.00 81.44 104 SER A O 1
ATOM 832 N N . ARG A 1 105 ? -9.148 -5.359 -1.387 1.00 82.19 105 ARG A N 1
ATOM 833 C CA . ARG A 1 105 ? -9.650 -4.831 -2.666 1.00 82.19 105 ARG A CA 1
ATOM 834 C C . ARG A 1 105 ? -8.589 -3.975 -3.358 1.00 82.19 105 ARG A C 1
ATOM 836 O O . ARG A 1 105 ? -8.368 -4.164 -4.552 1.00 82.19 105 ARG A O 1
ATOM 843 N N . VAL A 1 106 ? -7.908 -3.094 -2.619 1.00 83.38 106 VAL A N 1
ATOM 844 C CA . VAL A 1 106 ? -6.786 -2.291 -3.150 1.00 83.38 106 VAL A CA 1
ATOM 845 C C . VAL A 1 106 ? -5.677 -3.204 -3.659 1.00 83.38 106 VAL A C 1
ATOM 847 O O . VAL A 1 106 ? -5.220 -3.051 -4.790 1.00 83.38 106 VAL A O 1
ATOM 850 N N . LEU A 1 107 ? -5.304 -4.213 -2.869 1.00 82.44 107 LEU A N 1
ATOM 851 C CA . LEU A 1 107 ? -4.318 -5.211 -3.261 1.00 82.44 107 LEU A CA 1
ATOM 852 C C . LEU A 1 107 ? -4.727 -5.974 -4.515 1.00 82.44 107 LEU A C 1
ATOM 854 O O . LEU A 1 107 ? -3.907 -6.125 -5.414 1.00 82.44 107 LEU A O 1
ATOM 858 N N . GLY A 1 108 ? -5.979 -6.424 -4.609 1.00 84.31 108 GLY A N 1
ATOM 859 C CA . GLY A 1 108 ? -6.476 -7.126 -5.793 1.00 84.31 108 GLY A CA 1
ATOM 860 C C . GLY A 1 108 ? -6.394 -6.272 -7.062 1.00 84.31 108 GLY A C 1
ATOM 861 O O . GLY A 1 108 ? -6.006 -6.770 -8.121 1.00 84.31 108 GLY A O 1
ATOM 862 N N . LYS A 1 109 ? -6.690 -4.971 -6.959 1.00 84.25 109 LYS A N 1
ATOM 863 C CA . LYS A 1 109 ? -6.568 -4.020 -8.074 1.00 84.25 109 LYS A CA 1
ATOM 864 C C . LYS A 1 109 ? -5.100 -3.795 -8.456 1.00 84.25 109 LYS A C 1
ATOM 866 O O . LYS A 1 109 ? -4.765 -3.961 -9.627 1.00 84.25 109 LYS A O 1
ATOM 871 N N . ILE A 1 110 ? -4.213 -3.533 -7.488 1.00 81.94 110 ILE A N 1
ATOM 872 C CA . ILE A 1 110 ? -2.760 -3.412 -7.726 1.00 81.94 110 ILE A CA 1
ATOM 873 C C . ILE A 1 110 ? -2.219 -4.682 -8.387 1.00 81.94 110 ILE A C 1
ATOM 875 O O . ILE A 1 110 ? -1.477 -4.600 -9.361 1.00 81.94 110 ILE A O 1
ATOM 879 N N . TRP A 1 111 ? -2.620 -5.855 -7.895 1.00 81.81 111 TRP A N 1
ATOM 880 C CA . TRP A 1 111 ? -2.210 -7.145 -8.439 1.00 81.81 111 TRP A CA 1
ATOM 881 C C . TRP A 1 111 ? -2.674 -7.328 -9.885 1.00 81.81 111 TRP A C 1
ATOM 883 O O . TRP A 1 111 ? -1.892 -7.733 -10.739 1.00 81.81 111 TRP A O 1
ATOM 893 N N . THR A 1 112 ? -3.922 -6.965 -10.186 1.00 84.75 112 THR A N 1
ATOM 894 C CA . THR A 1 112 ? -4.480 -7.035 -11.545 1.00 84.75 112 THR A CA 1
ATOM 895 C C . THR A 1 112 ? -3.689 -6.160 -12.519 1.00 84.75 112 THR A C 1
ATOM 897 O O . THR A 1 112 ? -3.327 -6.617 -1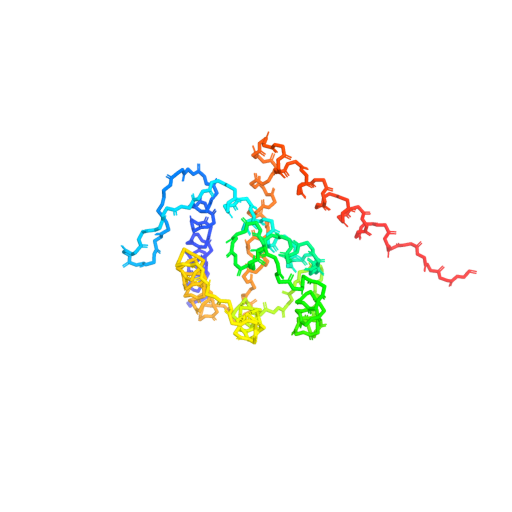3.605 1.00 84.75 112 THR A O 1
ATOM 900 N N . VAL A 1 113 ? -3.364 -4.924 -12.123 1.00 84.06 113 VAL A N 1
ATOM 901 C CA . VAL A 1 113 ? -2.545 -4.019 -12.943 1.00 84.06 113 VAL A CA 1
ATOM 902 C C . VAL A 1 113 ? -1.111 -4.555 -13.063 1.00 84.06 113 VAL A C 1
ATOM 904 O O . VAL A 1 113 ? -0.558 -4.595 -14.159 1.00 84.06 113 VAL A O 1
ATOM 907 N N . ALA A 1 114 ? -0.514 -5.052 -11.978 1.00 80.31 114 ALA A N 1
ATOM 908 C CA . ALA A 1 114 ? 0.839 -5.610 -11.995 1.00 80.31 114 ALA A CA 1
ATOM 909 C C . ALA A 1 114 ? 0.971 -6.838 -12.916 1.00 80.31 114 ALA A C 1
ATOM 911 O O . ALA A 1 114 ? 1.953 -6.950 -13.653 1.00 80.31 114 ALA A O 1
ATOM 912 N N . LEU A 1 115 ? -0.032 -7.725 -12.929 1.00 81.00 115 LEU A N 1
ATOM 913 C CA . LEU A 1 115 ? -0.085 -8.875 -13.836 1.00 81.00 115 LEU A CA 1
ATOM 914 C C . LEU A 1 115 ? -0.164 -8.445 -15.303 1.00 81.00 115 LEU A C 1
ATOM 916 O O . LEU A 1 115 ? 0.514 -9.032 -16.143 1.00 81.00 115 LEU A O 1
ATOM 920 N N . LYS A 1 116 ? -0.936 -7.396 -15.613 1.00 82.38 116 LYS A N 1
ATOM 921 C CA . LYS A 1 116 ? -1.050 -6.854 -16.977 1.00 82.38 116 LYS A CA 1
ATOM 922 C C . LYS A 1 116 ? 0.305 -6.392 -17.528 1.00 82.38 116 LYS A C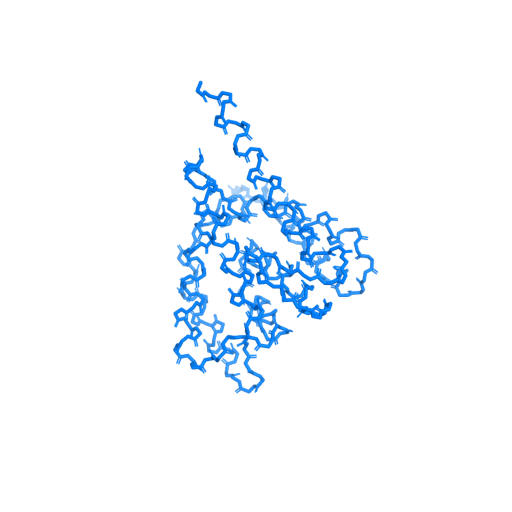 1
ATOM 924 O O . LYS A 1 116 ? 0.606 -6.610 -18.700 1.00 82.38 116 LYS A O 1
ATOM 929 N N . HIS A 1 117 ? 1.149 -5.820 -16.670 1.00 78.62 117 HIS A N 1
ATOM 930 C CA . HIS A 1 117 ? 2.507 -5.380 -17.018 1.00 78.62 117 HIS A CA 1
ATOM 931 C C . HIS A 1 117 ? 3.586 -6.455 -16.821 1.00 78.62 117 HIS A C 1
ATOM 933 O O . HIS A 1 117 ? 4.766 -6.166 -17.000 1.00 78.62 117 HIS A O 1
ATOM 939 N N . HIS A 1 118 ? 3.207 -7.701 -16.507 1.00 73.00 118 HIS A N 1
ATOM 940 C CA . HIS A 1 118 ? 4.128 -8.830 -16.317 1.00 73.00 118 HIS A CA 1
ATOM 941 C C . HIS A 1 118 ? 5.216 -8.563 -15.264 1.00 73.00 118 HIS A C 1
ATOM 943 O O . HIS A 1 118 ? 6.369 -8.976 -15.419 1.00 73.00 118 HIS A O 1
ATOM 949 N N . PHE A 1 119 ? 4.873 -7.866 -14.180 1.00 71.38 119 PHE A N 1
ATOM 950 C CA . PHE A 1 119 ? 5.836 -7.589 -13.122 1.00 71.38 119 PHE A CA 1
ATOM 951 C C . PHE A 1 119 ? 6.031 -8.788 -12.195 1.00 71.38 119 PHE A C 1
ATOM 953 O O . PHE A 1 119 ? 5.079 -9.205 -11.530 1.00 71.38 119 PHE A O 1
ATOM 960 N N . PRO A 1 120 ? 7.259 -9.327 -12.074 1.00 67.31 120 PRO A N 1
ATOM 961 C CA . PRO A 1 120 ? 7.562 -10.259 -11.004 1.00 67.31 120 PRO A CA 1
ATOM 962 C C . PRO A 1 120 ? 7.615 -9.476 -9.690 1.00 67.31 120 PRO A C 1
ATOM 964 O O . PRO A 1 120 ? 8.556 -8.725 -9.446 1.00 67.31 120 PRO A O 1
ATOM 967 N N . MET A 1 121 ? 6.592 -9.642 -8.853 1.00 72.38 121 MET A N 1
ATOM 968 C CA . MET A 1 121 ? 6.566 -9.051 -7.517 1.00 72.38 121 MET A CA 1
ATOM 969 C C . MET A 1 121 ? 7.720 -9.605 -6.669 1.00 72.38 121 MET A C 1
ATOM 971 O O . MET A 1 121 ? 7.866 -10.829 -6.575 1.00 72.38 121 MET A O 1
ATOM 975 N N . PRO A 1 122 ? 8.525 -8.742 -6.024 1.00 74.62 122 PRO A N 1
ATOM 976 C CA . PRO A 1 122 ? 9.576 -9.191 -5.126 1.00 74.62 122 PRO A CA 1
ATOM 977 C C . PRO A 1 122 ? 9.016 -10.092 -4.010 1.00 74.62 122 PRO A C 1
ATOM 979 O O . PRO A 1 122 ? 7.967 -9.768 -3.439 1.00 74.62 122 PRO A O 1
ATOM 982 N N . PRO A 1 123 ? 9.712 -11.185 -3.632 1.00 77.69 123 PRO A N 1
ATOM 983 C CA . PRO A 1 123 ? 9.232 -12.111 -2.605 1.00 77.69 123 PRO A CA 1
ATOM 984 C C . PRO A 1 123 ? 8.877 -11.411 -1.293 1.00 77.69 123 PRO A C 1
ATOM 986 O O . PRO A 1 123 ? 7.872 -11.736 -0.665 1.00 77.69 123 PRO A O 1
ATOM 989 N N . TYR A 1 124 ? 9.656 -10.401 -0.905 1.00 77.62 124 TYR A N 1
ATOM 990 C CA . TYR A 1 124 ? 9.424 -9.666 0.330 1.00 77.62 124 TYR A CA 1
ATOM 991 C C . TYR A 1 124 ? 8.069 -8.944 0.329 1.00 77.62 124 TYR A C 1
ATOM 993 O O . TYR A 1 124 ? 7.326 -9.091 1.294 1.00 77.62 124 TYR A O 1
ATOM 1001 N N . ILE A 1 125 ? 7.688 -8.264 -0.763 1.00 78.25 125 ILE A N 1
ATOM 1002 C CA . ILE A 1 125 ? 6.376 -7.610 -0.882 1.00 78.25 125 ILE A CA 1
ATOM 1003 C C . ILE A 1 125 ? 5.267 -8.645 -0.800 1.00 78.25 125 ILE A C 1
ATOM 1005 O O . ILE A 1 125 ? 4.316 -8.449 -0.054 1.00 78.25 125 ILE A O 1
ATOM 1009 N N . THR A 1 126 ? 5.396 -9.776 -1.497 1.00 77.69 126 THR A N 1
ATOM 1010 C CA . THR A 1 126 ? 4.360 -10.818 -1.434 1.00 77.69 126 THR A CA 1
ATOM 1011 C C . THR A 1 126 ? 4.160 -11.354 -0.016 1.00 77.69 126 THR A C 1
ATOM 1013 O O . THR A 1 126 ? 3.022 -11.588 0.382 1.00 77.69 126 THR A O 1
ATOM 1016 N N . LEU A 1 127 ? 5.236 -11.481 0.771 1.00 80.44 127 LEU A N 1
ATOM 1017 C CA . LEU A 1 127 ? 5.167 -11.887 2.176 1.00 80.44 127 LEU A CA 1
ATOM 1018 C C . LEU A 1 127 ? 4.490 -10.822 3.035 1.00 80.44 127 LEU A C 1
ATOM 1020 O O . LEU A 1 127 ? 3.570 -11.142 3.780 1.00 80.44 127 LEU A O 1
ATOM 1024 N N . VAL A 1 128 ? 4.883 -9.552 2.896 1.00 77.88 128 VAL A N 1
ATOM 1025 C CA . VAL A 1 128 ? 4.228 -8.460 3.626 1.00 77.88 128 VAL A CA 1
ATOM 1026 C C . VAL A 1 128 ? 2.739 -8.416 3.307 1.00 77.88 128 VAL A C 1
ATOM 1028 O O . VAL A 1 128 ? 1.911 -8.390 4.216 1.00 77.88 128 VAL A O 1
ATOM 1031 N N . LEU A 1 129 ? 2.391 -8.396 2.020 1.00 79.56 129 LEU A N 1
ATOM 1032 C CA . LEU A 1 129 ? 1.009 -8.295 1.574 1.00 79.56 129 LEU A CA 1
ATOM 1033 C C . LEU A 1 129 ? 0.186 -9.485 2.060 1.00 79.56 129 LEU A C 1
ATOM 1035 O O . LEU A 1 129 ? -0.951 -9.298 2.482 1.00 79.56 129 LEU A O 1
ATOM 1039 N N . ARG A 1 130 ? 0.766 -10.690 2.069 1.00 80.25 130 ARG A N 1
ATOM 1040 C CA . ARG A 1 130 ? 0.115 -11.894 2.591 1.00 80.25 130 ARG A CA 1
ATOM 1041 C C . ARG A 1 130 ? -0.097 -11.828 4.102 1.00 80.25 130 ARG A C 1
ATOM 1043 O O . ARG A 1 130 ? -1.203 -12.126 4.555 1.00 80.25 130 ARG A O 1
ATOM 1050 N N . SER A 1 131 ? 0.894 -11.382 4.875 1.00 79.62 131 SER A N 1
ATOM 1051 C CA . SER A 1 131 ? 0.739 -11.136 6.315 1.00 79.62 131 SER A CA 1
ATOM 1052 C C . SER A 1 131 ? -0.347 -10.095 6.599 1.00 79.62 131 SER A C 1
ATOM 1054 O O . SER A 1 131 ? -1.210 -10.330 7.441 1.00 79.62 131 SER A O 1
ATOM 1056 N N . LEU A 1 132 ? -0.343 -8.969 5.878 1.00 81.81 132 LEU A N 1
ATOM 1057 C CA . LEU A 1 132 ? -1.328 -7.900 6.055 1.00 81.81 132 LEU A CA 1
ATOM 1058 C C . LEU A 1 132 ? -2.737 -8.343 5.653 1.00 81.81 132 LEU A C 1
ATOM 1060 O O . LEU A 1 132 ? -3.671 -8.105 6.407 1.00 81.81 132 LEU A O 1
ATOM 1064 N N . ALA A 1 133 ? -2.895 -9.033 4.522 1.00 81.94 133 ALA A N 1
ATOM 1065 C CA . ALA A 1 133 ? -4.187 -9.565 4.092 1.00 81.94 133 ALA A CA 1
ATOM 1066 C C . ALA A 1 133 ? -4.731 -10.613 5.077 1.00 81.94 133 ALA A C 1
ATOM 1068 O O . ALA A 1 133 ? -5.930 -10.655 5.341 1.00 81.94 133 ALA A O 1
ATOM 1069 N N . SER A 1 134 ? -3.851 -11.428 5.669 1.00 81.88 134 SER A N 1
ATOM 1070 C CA . SER A 1 134 ? -4.239 -12.398 6.702 1.00 81.88 134 SER A CA 1
ATOM 1071 C C . SER A 1 134 ? -4.707 -11.703 7.983 1.00 81.88 134 SER A C 1
ATOM 1073 O O . SER A 1 134 ? -5.719 -12.092 8.564 1.00 81.88 134 SER A O 1
ATOM 1075 N N . LEU A 1 135 ? -3.996 -10.654 8.412 1.00 81.19 135 LEU A N 1
ATOM 1076 C CA . LEU A 1 135 ? -4.382 -9.850 9.572 1.00 81.19 135 LEU A CA 1
ATOM 1077 C C . LEU A 1 135 ? -5.672 -9.073 9.332 1.00 81.19 135 LEU A C 1
ATOM 1079 O O . LEU A 1 135 ? -6.522 -9.044 10.216 1.00 81.19 135 LEU A O 1
ATOM 1083 N N . GLU A 1 136 ? -5.848 -8.499 8.143 1.00 82.50 136 GLU A N 1
ATOM 1084 C CA . GLU A 1 136 ? -7.103 -7.864 7.754 1.00 82.50 136 GLU A CA 1
ATOM 1085 C C . GLU A 1 136 ? -8.250 -8.875 7.777 1.00 82.50 136 GLU A C 1
ATOM 1087 O O . GLU A 1 136 ? -9.299 -8.586 8.340 1.00 82.50 136 GLU A O 1
ATOM 1092 N N . GLY A 1 137 ? -8.066 -10.071 7.210 1.00 83.56 137 GLY A N 1
ATOM 1093 C CA . GLY A 1 137 ? -9.095 -11.110 7.232 1.00 83.56 137 GLY A CA 1
ATOM 1094 C C . GLY A 1 137 ? -9.535 -11.460 8.655 1.00 83.56 137 GLY A C 1
ATOM 1095 O O . GLY A 1 137 ? -10.730 -11.606 8.916 1.00 83.56 137 GLY A O 1
ATOM 1096 N N . LEU A 1 138 ? -8.583 -11.519 9.591 1.00 82.00 138 LEU A N 1
ATOM 1097 C CA . LEU A 1 138 ? -8.867 -11.727 11.009 1.00 82.00 138 LEU A CA 1
ATOM 1098 C C . LEU A 1 138 ? -9.590 -10.522 11.633 1.00 82.00 138 LEU A C 1
ATOM 1100 O O . LEU A 1 138 ? -10.540 -10.709 12.392 1.00 82.00 138 LEU A O 1
ATOM 1104 N N . ALA A 1 139 ? -9.169 -9.299 11.296 1.00 78.88 139 ALA A N 1
ATOM 1105 C CA . ALA A 1 139 ? -9.773 -8.055 11.770 1.00 78.88 139 ALA A CA 1
ATOM 1106 C C . ALA A 1 139 ? -11.224 -7.916 11.305 1.00 78.88 139 ALA A C 1
ATOM 1108 O O . ALA A 1 139 ? -12.097 -7.643 12.119 1.00 78.88 139 ALA A O 1
ATOM 1109 N N . ILE A 1 140 ? -11.494 -8.203 10.031 1.00 80.75 140 ILE A N 1
ATOM 1110 C CA . ILE A 1 140 ? -12.835 -8.171 9.437 1.00 80.75 140 ILE A CA 1
ATOM 1111 C C . ILE A 1 140 ? -13.741 -9.244 10.051 1.00 80.75 140 ILE A C 1
ATOM 1113 O O . ILE A 1 140 ? -14.940 -9.023 10.217 1.00 80.75 140 ILE A O 1
ATOM 1117 N N . ALA A 1 141 ? -13.188 -10.411 10.397 1.00 79.44 141 ALA A N 1
ATOM 1118 C CA . ALA A 1 141 ? -13.941 -11.450 11.096 1.00 79.44 141 ALA A CA 1
ATOM 1119 C C . ALA A 1 141 ? -14.343 -11.024 12.522 1.00 79.44 141 ALA A C 1
ATOM 1121 O O . ALA A 1 141 ? -15.351 -11.504 13.039 1.00 79.44 141 ALA A O 1
ATOM 1122 N N . ALA A 1 142 ? -13.565 -10.137 13.150 1.00 80.00 142 ALA A N 1
ATOM 1123 C CA . ALA A 1 142 ? -13.854 -9.566 14.462 1.00 80.00 142 ALA A CA 1
ATOM 1124 C C . ALA A 1 142 ? -14.820 -8.373 14.390 1.00 80.00 142 ALA A C 1
ATOM 1126 O O . ALA A 1 142 ? -15.757 -8.284 15.181 1.00 80.00 142 ALA A O 1
ATOM 1127 N N . ASP A 1 143 ? -14.569 -7.468 13.447 1.00 80.62 143 ASP A N 1
ATOM 1128 C CA . ASP A 1 143 ? -15.324 -6.250 13.191 1.00 80.62 143 ASP A CA 1
ATOM 1129 C C . ASP A 1 143 ? -15.483 -6.063 11.679 1.00 80.62 143 ASP A C 1
ATOM 1131 O O . ASP A 1 143 ? -14.535 -5.757 10.957 1.00 80.62 143 ASP A O 1
ATOM 1135 N N . THR A 1 144 ? -16.709 -6.224 11.185 1.00 79.56 144 THR A N 1
ATOM 1136 C CA . THR A 1 144 ? -17.011 -6.118 9.753 1.00 79.56 144 THR A CA 1
ATOM 1137 C C . THR A 1 144 ? -16.789 -4.720 9.182 1.00 79.56 144 THR A C 1
ATOM 1139 O O . THR A 1 144 ? -16.656 -4.596 7.963 1.00 79.56 144 THR A O 1
ATOM 1142 N N . ASN A 1 145 ? -16.752 -3.695 10.040 1.00 78.06 145 ASN A N 1
ATOM 1143 C CA . ASN A 1 145 ? -16.500 -2.303 9.670 1.00 78.06 145 ASN A CA 1
ATOM 1144 C C . ASN A 1 145 ? -15.017 -1.925 9.799 1.00 78.06 145 ASN A C 1
ATOM 1146 O O . ASN A 1 145 ? -14.667 -0.761 9.635 1.00 78.06 145 ASN A O 1
ATOM 1150 N N . PHE A 1 146 ? -14.142 -2.890 10.091 1.00 77.62 146 PHE A N 1
ATOM 1151 C CA . PHE A 1 146 ? -12.721 -2.632 10.240 1.00 77.62 146 PHE A CA 1
ATOM 1152 C C . PHE A 1 146 ? -12.094 -2.089 8.950 1.00 77.62 146 PHE A C 1
ATOM 1154 O O . PHE A 1 146 ? -12.145 -2.733 7.896 1.00 77.62 146 PHE A O 1
ATOM 1161 N N . ASN A 1 147 ? -11.424 -0.943 9.067 1.00 80.69 147 ASN A N 1
ATOM 1162 C CA . ASN A 1 147 ? -10.645 -0.343 7.997 1.00 80.69 147 ASN A CA 1
ATOM 1163 C C . ASN A 1 147 ? -9.141 -0.423 8.305 1.00 80.69 147 ASN A C 1
ATOM 1165 O O . ASN A 1 147 ? -8.615 0.234 9.206 1.00 80.69 147 ASN A O 1
ATOM 1169 N N . THR A 1 148 ? -8.427 -1.223 7.511 1.00 81.44 148 THR A N 1
ATOM 1170 C CA . THR A 1 148 ? -6.981 -1.429 7.664 1.00 81.44 148 THR A CA 1
ATOM 1171 C C . THR A 1 148 ? -6.182 -0.133 7.501 1.00 81.44 148 THR A C 1
ATOM 1173 O O . THR A 1 148 ? -5.195 0.070 8.209 1.00 81.44 148 THR A O 1
ATOM 1176 N N . PHE A 1 149 ? -6.592 0.755 6.589 1.00 80.94 149 PHE A N 1
ATOM 1177 C CA . PHE A 1 149 ? -5.900 2.023 6.354 1.00 80.94 149 PHE A CA 1
ATOM 1178 C C . PHE A 1 149 ? -6.101 2.993 7.513 1.00 80.94 149 PHE A C 1
ATOM 1180 O O . PHE A 1 149 ? -5.136 3.615 7.951 1.00 80.94 149 PHE A O 1
ATOM 1187 N N . GLU A 1 150 ? -7.314 3.054 8.057 1.00 80.31 150 GLU A N 1
ATOM 1188 C CA . GLU A 1 150 ? -7.632 3.855 9.242 1.00 80.31 150 GLU A CA 1
ATOM 1189 C C . GLU A 1 150 ? -6.829 3.401 10.467 1.00 80.31 150 GLU A C 1
ATOM 1191 O O . GLU A 1 150 ? -6.256 4.224 11.177 1.00 80.31 150 GLU A O 1
ATOM 1196 N N . ALA A 1 151 ? -6.690 2.089 10.676 1.00 79.44 151 ALA A N 1
ATOM 1197 C CA . ALA A 1 151 ? -5.880 1.550 11.767 1.00 79.44 151 ALA A CA 1
ATOM 1198 C C . ALA A 1 151 ? -4.369 1.777 11.559 1.00 79.44 151 ALA A C 1
ATOM 1200 O O . ALA A 1 151 ? -3.623 1.997 12.519 1.00 79.44 151 ALA A O 1
ATOM 1201 N N . ALA A 1 152 ? -3.896 1.726 10.309 1.00 78.94 152 ALA A N 1
ATOM 1202 C CA . ALA A 1 152 ? -2.483 1.897 9.984 1.00 78.94 152 ALA A CA 1
ATOM 1203 C C . ALA A 1 152 ? -2.038 3.368 9.997 1.00 78.94 152 ALA A C 1
ATOM 1205 O O . ALA A 1 152 ? -0.917 3.658 10.420 1.00 78.94 152 ALA A O 1
ATOM 1206 N N . TYR A 1 153 ? -2.888 4.300 9.560 1.00 77.56 153 TYR A N 1
ATOM 1207 C CA . TYR A 1 153 ? -2.515 5.699 9.338 1.00 77.56 153 TYR A CA 1
ATOM 1208 C C . TYR A 1 153 ? -1.926 6.393 10.584 1.00 77.56 153 TYR A C 1
ATOM 1210 O O . TYR A 1 153 ? -0.797 6.886 10.487 1.00 77.56 153 TYR A O 1
ATOM 1218 N N . PRO A 1 154 ? -2.556 6.352 11.780 1.00 78.50 154 PRO A N 1
ATOM 1219 C CA . PRO A 1 154 ? -1.999 6.968 12.988 1.00 78.50 154 PRO A CA 1
ATOM 1220 C C . PRO A 1 154 ? -0.621 6.414 13.354 1.00 78.50 154 PRO A C 1
ATOM 1222 O O . PRO A 1 154 ? 0.251 7.140 13.838 1.00 78.50 154 PRO A O 1
ATOM 1225 N N . TYR A 1 155 ? -0.405 5.120 13.110 1.00 76.25 155 TYR A N 1
ATOM 1226 C CA . TYR A 1 155 ? 0.875 4.481 13.367 1.00 76.25 155 TYR A CA 1
ATOM 1227 C C . TYR A 1 155 ? 1.951 4.984 12.398 1.00 76.25 155 TYR A C 1
ATOM 1229 O O . TYR A 1 155 ? 3.040 5.374 12.831 1.00 76.25 155 TYR A O 1
ATOM 1237 N N . VAL A 1 156 ? 1.641 5.008 11.098 1.00 78.12 156 VAL A N 1
ATOM 1238 C CA . VAL A 1 156 ? 2.580 5.452 10.063 1.00 78.12 156 VAL A CA 1
ATOM 1239 C C . VAL A 1 156 ? 2.937 6.926 10.266 1.00 78.12 156 VAL A C 1
ATOM 1241 O O . VAL A 1 156 ? 4.122 7.252 10.298 1.00 78.12 156 VAL A O 1
ATOM 1244 N N . VAL A 1 157 ? 1.958 7.803 10.510 1.00 76.00 157 VAL A N 1
ATOM 1245 C CA . VAL A 1 157 ? 2.195 9.234 10.777 1.00 76.00 157 VAL A CA 1
ATOM 1246 C C . VAL A 1 157 ? 3.070 9.428 12.016 1.00 76.00 157 VAL A C 1
ATOM 1248 O O . VAL A 1 157 ? 4.084 10.124 11.956 1.00 76.00 157 VAL A O 1
ATOM 1251 N N . ARG A 1 158 ? 2.755 8.756 13.133 1.00 74.88 158 ARG A N 1
ATOM 1252 C CA . ARG A 1 158 ? 3.567 8.832 14.359 1.00 74.88 158 ARG A CA 1
ATOM 1253 C C . ARG A 1 158 ? 4.999 8.362 14.123 1.00 74.88 158 ARG A C 1
ATOM 1255 O O . ARG A 1 158 ? 5.942 8.944 14.666 1.00 74.88 158 ARG A O 1
ATOM 1262 N N . LYS A 1 159 ? 5.179 7.314 13.319 1.00 71.94 159 LYS A N 1
ATOM 1263 C CA . LYS A 1 159 ? 6.504 6.820 12.961 1.00 71.94 159 LYS A CA 1
ATOM 1264 C C . LYS A 1 159 ? 7.253 7.832 12.102 1.00 71.94 159 LYS A C 1
ATOM 1266 O O . LYS A 1 159 ? 8.414 8.093 12.404 1.00 71.94 159 LYS A O 1
ATOM 1271 N N . LEU A 1 160 ? 6.603 8.432 11.104 1.00 71.94 160 LEU A N 1
ATOM 1272 C CA . LEU A 1 160 ? 7.235 9.454 10.277 1.00 71.94 160 LEU A CA 1
ATOM 1273 C C . LEU A 1 160 ? 7.648 10.696 11.078 1.00 71.94 160 LEU A C 1
ATOM 1275 O O . LEU A 1 160 ? 8.678 11.302 10.810 1.00 71.94 160 LEU A O 1
ATOM 1279 N N . LEU A 1 161 ? 6.865 11.056 12.092 1.00 71.44 161 LEU A N 1
ATOM 1280 C CA . LEU A 1 161 ? 7.203 12.141 13.011 1.00 71.44 161 LEU A CA 1
ATOM 1281 C C . LEU A 1 161 ? 8.412 11.809 13.900 1.00 71.44 161 LEU A C 1
ATOM 1283 O O . LEU A 1 161 ? 9.168 12.700 14.273 1.00 71.44 161 LEU A O 1
ATOM 1287 N N . THR A 1 162 ? 8.591 10.535 14.260 1.00 69.62 162 THR A N 1
ATOM 1288 C CA . THR A 1 162 ? 9.655 10.098 15.181 1.00 69.62 162 THR A CA 1
ATOM 1289 C C . THR A 1 162 ? 10.966 9.784 14.453 1.00 69.62 162 THR A C 1
ATOM 1291 O O . THR A 1 162 ? 12.046 9.914 15.028 1.00 69.62 162 THR A O 1
ATOM 1294 N N . ASP A 1 163 ? 10.896 9.334 13.200 1.00 65.50 163 ASP A N 1
ATOM 1295 C CA . ASP A 1 163 ? 12.063 8.915 12.426 1.00 65.50 163 ASP A CA 1
ATOM 1296 C C . ASP A 1 163 ? 12.685 10.115 11.698 1.00 65.50 163 ASP A C 1
ATOM 1298 O O . ASP A 1 163 ? 12.216 10.540 10.648 1.00 65.50 163 ASP A O 1
ATOM 1302 N N . ASN A 1 164 ? 13.753 10.689 12.255 1.00 56.03 164 ASN A N 1
ATOM 1303 C CA . ASN A 1 164 ? 14.368 11.938 11.778 1.00 56.03 164 ASN A CA 1
ATOM 1304 C C . ASN A 1 164 ? 15.206 11.777 10.485 1.00 56.03 164 ASN A C 1
ATOM 1306 O O . ASN A 1 164 ? 16.202 12.472 10.278 1.00 56.03 164 ASN A O 1
ATOM 1310 N N . SER A 1 165 ? 14.857 10.820 9.621 1.00 59.34 165 SER A N 1
ATOM 1311 C CA . SER A 1 165 ? 15.539 10.602 8.344 1.00 59.34 165 SER A CA 1
ATOM 1312 C C . SER A 1 165 ? 15.072 11.622 7.294 1.00 59.34 165 SER A C 1
ATOM 1314 O O . SER A 1 165 ? 13.901 12.005 7.259 1.00 59.34 165 SER A O 1
ATOM 1316 N N . ALA A 1 166 ? 15.968 12.061 6.402 1.00 61.09 166 ALA A N 1
ATOM 1317 C CA . ALA A 1 166 ? 15.632 13.037 5.357 1.00 61.09 166 ALA A CA 1
ATOM 1318 C C . ALA A 1 166 ? 14.485 12.559 4.444 1.00 61.09 166 ALA A C 1
ATOM 1320 O O . ALA A 1 166 ? 13.616 13.345 4.071 1.00 61.09 166 ALA A O 1
ATOM 1321 N N . ALA A 1 167 ? 14.444 11.258 4.140 1.00 60.06 167 ALA A N 1
ATOM 1322 C CA . ALA A 1 167 ? 13.363 10.650 3.369 1.00 60.06 167 ALA A CA 1
ATOM 1323 C C . ALA A 1 167 ? 12.023 10.727 4.119 1.00 60.06 167 ALA A C 1
ATOM 1325 O O . ALA A 1 167 ? 11.010 11.112 3.542 1.00 60.06 167 ALA A O 1
ATOM 1326 N N . THR A 1 168 ? 12.035 10.451 5.424 1.00 56.28 168 THR A N 1
ATOM 1327 C CA . THR A 1 168 ? 10.860 10.575 6.290 1.00 56.28 168 THR A CA 1
ATOM 1328 C C . THR A 1 168 ? 10.343 12.011 6.341 1.00 56.28 168 THR A C 1
ATOM 1330 O O . THR A 1 168 ? 9.141 12.242 6.237 1.00 56.28 168 THR A O 1
ATOM 1333 N N . ARG A 1 169 ? 11.253 12.989 6.439 1.00 64.06 169 ARG A N 1
ATOM 1334 C CA . ARG A 1 169 ? 10.913 14.415 6.483 1.00 64.06 169 ARG A CA 1
ATOM 1335 C C . ARG A 1 169 ? 10.191 14.880 5.216 1.00 64.06 169 ARG A C 1
ATOM 1337 O O . ARG A 1 169 ? 9.277 15.693 5.321 1.00 64.06 169 ARG A O 1
ATOM 1344 N N . ASN A 1 170 ? 10.555 14.346 4.049 1.00 66.19 170 ASN A N 1
ATOM 1345 C CA . ASN A 1 170 ? 9.858 14.646 2.796 1.00 66.19 170 ASN A CA 1
ATOM 1346 C C . ASN A 1 170 ? 8.418 14.120 2.810 1.00 66.19 170 ASN A C 1
ATOM 1348 O O . ASN A 1 170 ? 7.502 14.849 2.438 1.00 66.19 170 ASN A O 1
ATOM 1352 N N . ILE A 1 171 ? 8.208 12.887 3.287 1.00 61.81 171 ILE A N 1
ATOM 1353 C CA . ILE A 1 171 ? 6.862 12.305 3.385 1.00 61.81 171 ILE A CA 1
ATOM 1354 C C . ILE A 1 171 ? 6.036 13.060 4.435 1.00 61.81 171 ILE A C 1
ATOM 1356 O O . ILE A 1 171 ? 4.877 13.380 4.196 1.00 61.81 171 ILE A O 1
ATOM 1360 N N . LEU A 1 172 ? 6.642 13.419 5.571 1.00 62.09 172 LEU A N 1
ATOM 1361 C CA . LEU A 1 172 ? 5.983 14.196 6.617 1.00 62.09 172 LEU A CA 1
ATOM 1362 C C . LEU A 1 172 ? 5.558 15.586 6.128 1.00 62.09 172 LEU A C 1
ATOM 1364 O O . LEU A 1 172 ? 4.432 15.998 6.392 1.00 62.09 172 LEU A O 1
ATOM 1368 N N . HIS A 1 173 ? 6.426 16.299 5.400 1.00 65.56 173 HIS A N 1
ATOM 1369 C CA . HIS A 1 173 ? 6.053 17.568 4.768 1.00 65.56 173 HIS A CA 1
ATOM 1370 C C . HIS A 1 173 ? 4.831 17.393 3.866 1.00 65.56 173 HIS A C 1
ATOM 1372 O O . HIS A 1 173 ? 3.962 18.256 3.848 1.00 65.56 173 HIS A O 1
ATOM 1378 N N . TRP A 1 174 ? 4.741 16.269 3.158 1.00 56.56 174 TRP A N 1
ATOM 1379 C CA . TRP A 1 174 ? 3.614 15.968 2.287 1.00 56.56 174 TRP A CA 1
ATOM 1380 C C . TRP A 1 174 ? 2.311 15.738 3.071 1.00 56.56 174 TRP A C 1
ATOM 1382 O O . TRP A 1 174 ? 1.284 16.317 2.729 1.00 56.56 174 TRP A O 1
ATOM 1392 N N . VAL A 1 175 ? 2.365 14.976 4.172 1.00 68.25 175 VAL A N 1
ATOM 1393 C CA . VAL A 1 175 ? 1.216 14.762 5.074 1.00 68.25 175 VAL A CA 1
ATOM 1394 C C . VAL A 1 175 ? 0.735 16.082 5.684 1.00 68.25 175 VAL A C 1
ATOM 1396 O O . VAL A 1 175 ? -0.446 16.402 5.597 1.00 68.25 175 VAL A O 1
ATOM 1399 N N . LEU A 1 176 ? 1.647 16.885 6.244 1.00 68.56 176 LEU A N 1
ATOM 1400 C CA . LEU A 1 176 ? 1.302 18.158 6.891 1.00 68.56 176 LEU A CA 1
ATOM 1401 C C . LEU A 1 176 ? 0.708 19.177 5.909 1.00 68.56 176 LEU A C 1
ATOM 1403 O O . LEU A 1 176 ? -0.213 19.910 6.262 1.00 68.56 176 LEU A O 1
ATOM 1407 N N . LEU A 1 177 ? 1.216 19.224 4.673 1.00 64.31 177 LEU A N 1
ATOM 1408 C CA . LEU A 1 177 ? 0.681 20.110 3.636 1.00 64.31 177 LEU A CA 1
ATOM 1409 C C . LEU A 1 177 ? -0.727 19.696 3.186 1.00 64.31 177 LEU A C 1
ATOM 1411 O O . LEU A 1 177 ? -1.529 20.569 2.859 1.00 64.31 177 LEU A O 1
ATOM 1415 N N . ASN A 1 178 ? -1.047 18.399 3.195 1.00 59.53 178 ASN A N 1
ATOM 1416 C CA . ASN A 1 178 ? -2.394 17.926 2.878 1.00 59.53 178 ASN A CA 1
ATOM 1417 C C . ASN A 1 178 ? -3.385 18.137 4.029 1.00 59.53 178 ASN A C 1
ATOM 1419 O O . ASN A 1 178 ? -4.5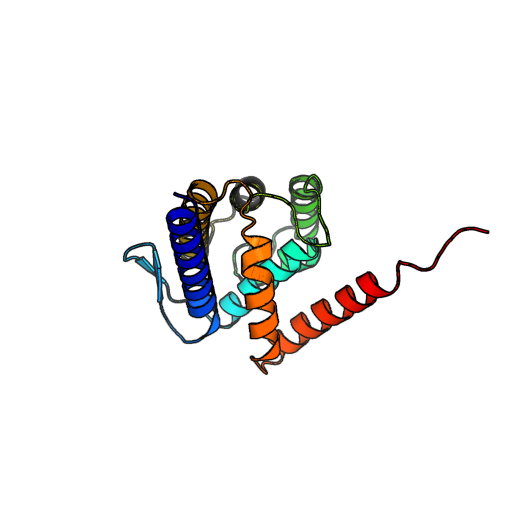17 18.546 3.774 1.00 59.53 178 ASN A O 1
ATOM 1423 N N . GLU A 1 179 ? -2.978 17.960 5.288 1.00 58.03 179 GLU A N 1
ATOM 1424 C CA . GLU A 1 179 ? -3.858 18.272 6.428 1.00 58.03 179 GLU A CA 1
ATOM 1425 C C . GLU A 1 179 ? -4.181 19.772 6.518 1.00 58.03 179 GLU A C 1
ATOM 1427 O O . GLU A 1 179 ? -5.314 20.155 6.823 1.00 58.03 179 GLU A O 1
ATOM 1432 N N . GLY A 1 180 ? -3.224 20.631 6.145 1.00 50.66 180 GLY A N 1
ATOM 1433 C CA . GLY A 1 180 ? -3.458 22.070 5.999 1.00 50.66 180 GLY A CA 1
ATOM 1434 C C . GLY A 1 180 ? -4.480 22.423 4.909 1.00 50.66 180 GLY A C 1
ATOM 1435 O O . GLY A 1 180 ? -5.110 23.472 4.980 1.00 50.66 180 GLY A O 1
ATOM 1436 N N . ARG A 1 181 ? -4.697 21.547 3.919 1.00 47.12 181 ARG A N 1
ATOM 1437 C CA . ARG A 1 181 ? -5.765 21.724 2.920 1.00 47.12 181 ARG A CA 1
ATOM 1438 C C . ARG A 1 181 ? -7.115 21.217 3.416 1.00 47.12 181 ARG A C 1
ATOM 1440 O O . ARG A 1 181 ? -8.121 21.844 3.114 1.00 47.12 181 ARG A O 1
ATOM 1447 N N . SER A 1 182 ? -7.139 20.160 4.228 1.00 43.59 182 SER A N 1
ATOM 1448 C CA . SER A 1 182 ? -8.386 19.635 4.807 1.00 43.59 182 SER A CA 1
ATOM 1449 C C . SER A 1 182 ? -9.010 20.583 5.849 1.00 43.59 182 SER A C 1
ATOM 1451 O O . SER A 1 182 ? -10.214 20.549 6.093 1.00 43.59 182 SER A O 1
ATOM 1453 N N . SER A 1 183 ? -8.211 21.484 6.433 1.00 43.28 183 SER A N 1
ATOM 1454 C CA . SER A 1 183 ? -8.681 22.487 7.402 1.00 43.28 183 SER A CA 1
ATOM 1455 C C . SER A 1 183 ? -9.058 23.848 6.798 1.00 43.28 183 SER A C 1
ATOM 1457 O O . SER A 1 183 ? -9.749 24.611 7.468 1.00 43.28 183 SER A O 1
ATOM 1459 N N . SER A 1 184 ? -8.695 24.136 5.542 1.00 41.47 184 SER A N 1
ATOM 1460 C CA . SER A 1 184 ? -9.013 25.420 4.886 1.00 41.47 184 SER A CA 1
ATOM 1461 C C . SER A 1 184 ? -10.096 25.350 3.804 1.00 41.47 184 SER A C 1
ATOM 1463 O O . SER A 1 184 ? -10.379 26.376 3.194 1.00 41.47 184 SER A O 1
ATOM 1465 N N . ASP A 1 185 ? -10.739 24.200 3.576 1.00 38.16 185 ASP A N 1
ATOM 1466 C CA . ASP A 1 185 ? -11.830 24.077 2.585 1.00 38.16 185 ASP A CA 1
ATOM 1467 C C . ASP A 1 185 ? -13.238 24.073 3.213 1.00 38.16 185 ASP A C 1
ATOM 1469 O O . ASP A 1 185 ? -14.198 23.520 2.680 1.00 38.16 185 ASP A O 1
ATOM 1473 N N . LYS A 1 186 ? -13.375 24.701 4.387 1.00 36.94 186 LYS A N 1
ATOM 1474 C CA . LYS A 1 186 ? -14.671 24.988 5.017 1.00 36.94 186 LYS A CA 1
ATOM 1475 C C . LYS A 1 186 ? -14.889 26.481 5.210 1.00 36.94 186 LYS A C 1
ATOM 1477 O O . LYS A 1 186 ? -15.329 26.872 6.271 1.00 36.94 186 LYS A O 1
ATOM 1482 N N . ASP A 1 187 ? -14.596 27.297 4.204 1.00 33.50 187 ASP A N 1
ATOM 1483 C CA . ASP A 1 187 ? -15.060 28.689 4.162 1.00 33.50 187 ASP A CA 1
ATOM 1484 C C . ASP A 1 187 ? -15.119 29.183 2.711 1.00 33.50 187 ASP A C 1
ATOM 1486 O O . ASP A 1 187 ? -14.351 30.037 2.283 1.00 33.50 187 ASP A O 1
ATOM 1490 N N . PHE A 1 188 ? -16.048 28.636 1.927 1.00 29.41 188 PHE A N 1
ATOM 1491 C CA . PHE A 1 188 ? -16.567 29.347 0.754 1.00 29.41 188 PHE A CA 1
ATOM 1492 C C . PHE A 1 188 ? -18.075 29.097 0.603 1.00 29.41 188 PHE A C 1
ATOM 1494 O O . PHE A 1 188 ? -18.514 28.342 -0.267 1.00 29.41 188 PHE A O 1
ATOM 1501 N N . PRO A 1 189 ? -18.916 29.699 1.465 1.00 36.94 189 PRO A N 1
ATOM 1502 C CA . PRO A 1 189 ? -20.323 29.839 1.147 1.00 36.94 189 PRO A CA 1
ATOM 1503 C C . PRO A 1 189 ? -20.456 30.897 0.046 1.00 36.94 189 PRO A C 1
ATOM 1505 O O . PRO A 1 189 ? -20.111 32.060 0.232 1.00 36.94 189 PRO A O 1
ATOM 1508 N N . PHE A 1 190 ? -20.952 30.473 -1.115 1.00 35.34 190 PHE A N 1
ATOM 1509 C CA . PHE A 1 190 ? -21.456 31.372 -2.145 1.00 35.34 190 PHE A CA 1
ATOM 1510 C C . PHE A 1 190 ? -22.553 32.268 -1.557 1.00 35.34 190 PHE A C 1
ATOM 1512 O O . PHE A 1 190 ? -23.648 31.791 -1.255 1.00 35.34 190 PHE A O 1
ATOM 1519 N N . SER A 1 191 ? -22.263 33.557 -1.411 1.00 33.50 191 SER A N 1
ATOM 1520 C CA . SER A 1 191 ? -23.176 34.712 -1.454 1.00 33.50 191 SER A CA 1
ATOM 1521 C C . SER A 1 191 ? -22.333 35.978 -1.578 1.00 33.50 191 SER A C 1
ATOM 1523 O O . SER A 1 191 ? -22.833 36.938 -2.198 1.00 33.50 191 SER A O 1
#

Sequence (191 aa):
MVIQILLFVAGINTLLRTVLELIAYKSWRFLDFGLLCQMDKRHQLAMLASIIHIVNGDWASLVRALVDMDVVRPGTNIRLFTLELEQALGEVEFKEGIPDVKFSRVLGKIWTVALKHHFPMPPYITLVLRSLASLEGLAIAADTNFNTFEAAYPYVVRKLLTDNSAATRNILHWVLLNEGRSSSDKDFPFS

pLDDT: mean 70.95, std 13.12, range [29.41, 87.12]

Secondary structure (DSSP, 8-state):
-HHHHHHHHHHHHHHHHHHHHHHHSSSS-EEETTEEE---HHHHHHHHHHHHHHHTT-HHHHHHHHHHTTSSPTTS-HHHHHHHHHHHHTT--EETTEE-S-HHHHHHHHHHHHHHTT----HHHHHHHHHHHHHHHHHHHH-TT--HHHHHHHHHHHHHHH---HHHHHHHHHHHHHHHHHTTSS-----

Radius of gyration: 17.18 Å; chains: 1; bounding box: 40×53×44 Å

InterPro domains:
  IPR050154 UbiB protein kinase [PTHR10566] (30-182)